Protein 5DDZ (pdb70)

Nearest PDB structures (foldseek):
  1j1m-assembly1_A  TM=1.003E+00  e=3.682E-56  Ricinus communis
  1uq5-assembly1_A-2  TM=1.003E+00  e=1.518E-55  Ricinus communis
  1obt-assembly1_A  TM=1.002E+00  e=6.261E-55  Ricinus communis
  2vc3-assembly1_A  TM=1.003E+00  e=7.532E-55  Ricinus communis
  6obm-assembly1_A  TM=9.970E-01  e=2.990E-55  Ricinus communis

Radius of gyration: 17.95 Å; Cα contacts (8 Å, |Δi|>4): 502; chains: 2; bounding box: 44×42×55 Å

GO terms:
  GO:0005783 endoplasmic reticulum (C, IDA)
  GO:0031640 killing of cells of another organism (P, IDA)
  GO:0005515 protein binding (F, IPI)
  GO:0016208 AMP binding (F, IDA)
  GO:0030246 carbohydrate binding (F, IDA)

CATH classification: 3.40.420.10 (+1 more: 4.10.470.10)

Sequence (265 aa):
QYPIINFTTAGATVQSYTNFIRAVRGRLTTGADVRHEIPVLPNRVGLPINQRFILVELSNHAELSVTLALDVTNAYVVGYRAGNSAYFFHPDNQEDAEAITHLFTDVQNRYTFAFGGNYDRLEQLAGNLRENIELGNGPLEEAISALYYYSTGGTQLPTLARSFIICIQMISEAARFQYIEGEMRTRIRYNRRSAPDPSVITLENSWGRLSTAIQESNQGAFASPIQLQRRNGSKFSVYDVSILIPIIALMVYRCAPPPGFGLFD

B-factor: mean 26.21, std 9.44, range [14.25, 84.48]

Organism: Ricinus communis (NCBI:txid3988)

InterPro domains:
  IPR000772 Ricin B, lectin domain [PF00652] (325-445)
  IPR000772 Ricin B, lectin domain [PF00652] (456-572)
  IPR000772 Ricin B, lectin domain [SM00458] (322-448)
  IPR000772 Ricin B, lectin domain [SM00458] (452-575)
  IPR001574 Ribosome-inactivating protein [PF00161] (52-254)
  IPR001574 Ribosome-inactivating protein [PTHR33453] (37-481)
  IPR016138 Ribosome-inactivating protein, subdomain 1 [G3DSA:3.40.420.10] (36-214)
  IPR016139 Ribosome-inactivating protein, subdomain 2 [G3DSA:4.10.470.10] (217-319)
  IPR017988 Ribosome-inactivating protein conserved site [PS00275] (207-223)
  IPR017989 Ribosome-inactivating protein type 1/2 [PR00396] (54-67)
  IPR017989 Ribosome-inactivating protein type 1/2 [PR00396] (104-119)
  IPR017989 Ribosome-inactivating protein type 1/2 [PR00396] (169-183)
  IPR017989 Ribosome-inactivating protein type 1/2 [PR00396] (203-223)
  IPR017989 Ribosome-inactivating protein type 1/2 [PR00396] (237-254)
  IPR035992 Ricin B-like lectins [SSF50370] (317-448)
  IPR035992 Ricin B-like lectins [SSF50370] (452-573)
  IPR036041 Ribosome-inactivating protein superfamily [SSF56371] (41-301)

Solvent-accessible surface area: 11983 Å² total; per-residue (Å²): 146,29,41,90,15,104,11,54,2,39,74,19,72,22,106,44,0,2,81,6,0,144,43,0,35,52,137,2,23,117,57,97,33,77,18,77,134,1,38,6,1,29,53,93,129,73,36,66,59,106,100,17,3,2,18,0,63,0,33,4,144,56,156,22,44,1,21,0,0,0,9,5,10,51,0,35,3,26,4,1,60,12,51,102,11,0,16,3,15,98,27,132,62,148,91,19,27,95,2,18,80,71,1,21,101,115,11,98,55,95,105,75,20,99,21,19,8,80,22,97,90,0,20,128,33,10,64,32,95,15,96,90,1,78,0,0,30,24,8,1,36,93,3,0,25,12,1,79,102,54,56,112,65,62,13,104,65,65,62,0,0,88,6,3,0,6,1,0,0,1,0,0,1,0,0,16,0,51,1,0,11,14,16,0,67,66,17,17,121,134,131,169,101,44,31,4,34,46,1,0,28,19,0,10,92,13,15,21,81,0,0,44,22,2,8,110,16,109,175,1,45,22,111,76,74,26,100,1,44,76,83,127,22,42,133,25,45,2,144,50,6,69,55,0,45,52,0,1,7,1,0,21,59,110,34,66,72,100,188,77,70,52,46,0,113

Structure (mmCIF, N/CA/C/O backbone):
data_5DDZ
#
_entry.id   5DDZ
#
_cell.length_a   67.626
_cell.length_b   67.626
_cell.length_c   140.652
_cell.angle_alpha   90.00
_cell.angle_beta   90.00
_cell.angle_gamma   90.00
#
_symmetry.space_group_name_H-M   'P 41 21 2'
#
loop_
_entity.id
_entity.type
_entity.pdbx_description
1 polymer Ricin
2 polymer '60S acidic ribosomal protein P2'
3 water water
#
loop_
_atom_site.group_PDB
_atom_site.id
_atom_site.type_symbol
_atom_site.label_atom_id
_atom_site.label_alt_id
_atom_site.label_comp_id
_atom_site.label_asym_id
_atom_site.label_entity_id
_atom_site.label_seq_id
_atom_site.pdbx_PDB_ins_code
_atom_site.Cartn_x
_atom_site.Cartn_y
_atom_site.Cartn_z
_atom_site.occupancy
_atom_site.B_iso_or_equiv
_atom_site.auth_seq_id
_atom_site.auth_comp_id
_atom_site.auth_asym_id
_atom_site.auth_atom_id
_atom_site.pdbx_PDB_model_num
ATOM 1 N N . GLN A 1 13 ? -14.170 -22.299 8.757 1.00 40.09 5 GLN A N 1
ATOM 2 C CA . GLN A 1 13 ? -12.850 -21.890 8.189 1.00 36.42 5 GLN A CA 1
ATOM 3 C C . GLN A 1 13 ? -11.853 -21.529 9.289 1.00 34.36 5 GLN A C 1
ATOM 4 O O . GLN A 1 13 ? -12.227 -20.978 10.326 1.00 37.05 5 GLN A O 1
ATOM 6 N N . TYR A 1 14 ? -10.585 -21.833 9.041 1.00 29.35 6 TYR A N 1
ATOM 7 C CA . TYR A 1 14 ? -9.505 -21.461 9.951 1.00 25.11 6 TYR A CA 1
ATOM 8 C C . TYR A 1 14 ? -9.371 -19.937 10.028 1.00 24.60 6 TYR A C 1
ATOM 9 O O . TYR A 1 14 ? -9.745 -19.239 9.083 1.00 26.45 6 TYR A O 1
ATOM 18 N N . PRO A 1 15 ? -8.815 -19.418 11.139 1.00 23.56 7 PRO A N 1
ATOM 19 C CA . PRO A 1 15 ? -8.601 -17.974 11.265 1.00 23.88 7 PRO A CA 1
ATOM 20 C C . PRO A 1 15 ? -7.719 -17.430 10.152 1.00 23.48 7 PRO A C 1
ATOM 21 O O . PRO A 1 15 ? -6.759 -18.093 9.761 1.00 23.34 7 PRO A O 1
ATOM 25 N N . ILE A 1 16 ? -8.054 -16.235 9.667 1.00 23.88 8 ILE A N 1
ATOM 26 C CA . ILE A 1 16 ? -7.308 -15.557 8.606 1.00 24.47 8 ILE A CA 1
ATOM 27 C C . ILE A 1 16 ? -6.759 -14.230 9.131 1.00 23.59 8 ILE A C 1
ATOM 28 O O . ILE A 1 16 ? -7.493 -13.430 9.724 1.00 26.27 8 ILE A O 1
ATOM 33 N N . ILE A 1 17 ? -5.468 -14.005 8.898 1.00 21.50 9 ILE A N 1
ATOM 34 C CA . ILE A 1 17 ? -4.833 -12.717 9.157 1.00 21.10 9 ILE A CA 1
ATOM 35 C C . ILE A 1 17 ? -4.377 -12.155 7.810 1.00 20.61 9 ILE A C 1
ATOM 36 O O . ILE A 1 17 ? -3.746 -12.861 7.038 1.00 21.75 9 ILE A O 1
ATOM 41 N N . ASN A 1 18 ? -4.682 -10.880 7.558 1.00 21.09 10 ASN A N 1
ATOM 42 C CA . ASN A 1 18 ? -4.329 -10.202 6.304 1.00 22.20 10 ASN A CA 1
ATOM 43 C C . ASN A 1 18 ? -3.116 -9.295 6.475 1.00 22.53 10 ASN A C 1
ATOM 44 O O . ASN A 1 18 ? -2.976 -8.637 7.500 1.00 25.38 10 ASN A O 1
ATOM 49 N N . PHE A 1 19 ? -2.249 -9.274 5.470 1.00 21.07 11 PHE A N 1
ATOM 50 C CA . PHE A 1 19 ? -1.149 -8.318 5.383 1.00 20.59 11 PHE A CA 1
ATOM 51 C C . PHE A 1 19 ? -0.927 -7.967 3.933 1.00 20.00 11 PHE A C 1
ATOM 52 O O . PHE A 1 19 ? -1.012 -8.836 3.064 1.00 21.50 11 PHE A O 1
ATOM 60 N N . THR A 1 20 ? -0.609 -6.705 3.684 1.00 19.24 12 THR A N 1
ATOM 61 C CA . THR A 1 20 ? -0.183 -6.274 2.356 1.00 19.91 12 THR A CA 1
ATOM 62 C C . THR A 1 20 ? 1.164 -5.569 2.397 1.00 19.23 12 THR A C 1
ATOM 63 O O . THR A 1 20 ? 1.448 -4.789 3.315 1.00 19.02 12 THR A O 1
ATOM 67 N N . THR A 1 21 ? 1.990 -5.839 1.392 1.00 18.17 13 THR A N 1
ATOM 68 C CA . THR A 1 21 ? 3.264 -5.155 1.236 1.00 18.59 13 THR A CA 1
ATOM 69 C C . THR A 1 21 ? 3.036 -3.767 0.667 1.00 18.88 13 THR A C 1
ATOM 70 O O . THR A 1 21 ? 3.910 -2.914 0.771 1.00 20.18 13 THR A O 1
ATOM 74 N N . ALA A 1 22 ? 1.872 -3.555 0.052 1.00 18.09 14 ALA A N 1
ATOM 75 C CA . ALA A 1 22 ? 1.547 -2.264 -0.541 1.00 19.55 14 ALA A CA 1
ATOM 76 C C . ALA A 1 22 ? 1.454 -1.196 0.540 1.00 18.37 14 ALA A C 1
ATOM 77 O O . ALA A 1 22 ? 0.578 -1.265 1.401 1.00 19.32 14 ALA A O 1
ATOM 79 N N . GLY A 1 23 ? 2.364 -0.225 0.498 1.00 18.86 15 GLY A N 1
ATOM 80 C CA . GLY A 1 23 ? 2.394 0.841 1.490 1.00 18.39 15 GLY A CA 1
ATOM 81 C C . GLY A 1 23 ? 2.696 0.374 2.906 1.00 18.19 15 GLY A C 1
ATOM 82 O O . GLY A 1 23 ? 2.331 1.050 3.887 1.00 19.56 15 GLY A O 1
ATOM 83 N N . ALA A 1 24 ? 3.361 -0.773 3.037 1.00 17.78 16 ALA A N 1
ATOM 84 C CA . ALA A 1 24 ? 3.648 -1.315 4.359 1.00 17.90 16 ALA A CA 1
ATOM 85 C C . ALA A 1 24 ? 4.493 -0.353 5.174 1.00 16.96 16 ALA A C 1
ATOM 86 O O . ALA A 1 24 ? 5.351 0.339 4.648 1.00 18.44 16 ALA A O 1
ATOM 88 N N . THR A 1 25 ? 4.217 -0.320 6.471 1.00 16.40 17 THR A N 1
ATOM 89 C CA . THR A 1 25 ? 4.993 0.477 7.412 1.00 17.61 17 THR A CA 1
ATOM 90 C C . THR A 1 25 ? 5.432 -0.403 8.574 1.00 16.82 17 THR A C 1
ATOM 91 O O . THR A 1 25 ? 4.968 -1.528 8.738 1.00 16.88 17 THR A O 1
ATOM 95 N N . VAL A 1 26 ? 6.302 0.140 9.411 1.00 17.11 18 VAL A N 1
ATOM 96 C CA . VAL A 1 26 ? 6.686 -0.555 10.632 1.00 18.13 18 VAL A CA 1
ATOM 97 C C . VAL A 1 26 ? 5.442 -0.948 11.429 1.00 17.42 18 VAL A C 1
ATOM 98 O O . VAL A 1 26 ? 5.319 -2.091 11.884 1.00 17.98 18 VAL A O 1
ATOM 102 N N . GLN A 1 27 ? 4.525 -0.002 11.600 1.00 17.33 19 GLN A N 1
ATOM 103 C CA . GLN A 1 27 ? 3.317 -0.279 12.362 1.00 18.55 19 GLN A CA 1
ATOM 104 C C . GLN A 1 27 ? 2.427 -1.333 11.727 1.00 18.01 19 GLN A C 1
ATOM 105 O O . GLN A 1 27 ? 1.940 -2.214 12.428 1.00 17.59 19 GLN A O 1
ATOM 111 N N . SER A 1 28 ? 2.222 -1.284 10.407 1.00 16.07 20 SER A N 1
ATOM 112 C CA . SER A 1 28 ? 1.314 -2.263 9.809 1.00 16.71 20 SER A CA 1
ATOM 113 C C . SER A 1 28 ? 1.923 -3.660 9.876 1.00 15.91 20 SER A C 1
ATOM 114 O O . SER A 1 28 ? 1.211 -4.637 10.094 1.00 16.82 20 SER A O 1
ATOM 117 N N . TYR A 1 29 ? 3.244 -3.755 9.710 1.00 15.16 21 TYR A N 1
ATOM 118 C CA . TYR A 1 29 ? 3.921 -5.041 9.819 1.00 16.25 21 TYR A CA 1
ATOM 119 C C . TYR A 1 29 ? 3.886 -5.546 11.270 1.00 16.61 21 TYR A C 1
ATOM 120 O O . TYR A 1 29 ? 3.632 -6.713 11.515 1.00 16.52 21 TYR A O 1
ATOM 129 N N . THR A 1 30 ? 4.118 -4.650 12.223 1.00 15.60 22 THR A N 1
ATOM 130 C CA . THR A 1 30 ? 4.045 -5.002 13.638 1.00 16.59 22 THR A CA 1
ATOM 131 C C . THR A 1 30 ? 2.652 -5.520 14.024 1.00 16.32 22 THR A C 1
ATOM 132 O O . THR A 1 30 ? 2.532 -6.542 14.704 1.00 17.29 22 THR A O 1
ATOM 136 N N . ASN A 1 31 ? 1.608 -4.833 13.548 1.00 16.72 23 ASN A N 1
ATOM 137 C CA . ASN A 1 31 ? 0.227 -5.242 13.827 1.00 18.08 23 ASN A CA 1
ATOM 138 C C . ASN A 1 31 ? -0.010 -6.644 13.289 1.00 17.31 23 ASN A C 1
ATOM 139 O O . ASN A 1 31 ? -0.654 -7.469 13.931 1.00 17.75 23 ASN A O 1
ATOM 144 N N . PHE A 1 32 ? 0.497 -6.885 12.079 1.00 15.66 24 PHE A N 1
ATOM 145 C CA . PHE A 1 32 ? 0.376 -8.186 11.453 1.00 16.00 24 PHE A CA 1
ATOM 146 C C . PHE A 1 32 ? 1.042 -9.299 12.276 1.00 15.88 24 PHE A C 1
ATOM 147 O O . PHE A 1 32 ? 0.418 -10.316 12.584 1.00 17.38 24 PHE A O 1
ATOM 155 N N . ILE A 1 33 ? 2.311 -9.110 12.618 1.00 15.06 25 ILE A N 1
ATOM 156 C CA . ILE A 1 33 ? 3.031 -10.144 13.366 1.00 15.44 25 ILE A CA 1
ATOM 157 C C . ILE A 1 33 ? 2.386 -10.394 14.739 1.00 16.03 25 ILE A C 1
ATOM 158 O O . ILE A 1 33 ? 2.247 -11.541 15.175 1.00 16.21 25 ILE A O 1
ATOM 163 N N . ARG A 1 34 ? 1.954 -9.331 15.397 1.00 16.38 26 ARG A N 1
ATOM 164 C CA . ARG A 1 34 ? 1.238 -9.479 16.681 1.00 17.74 26 ARG A CA 1
ATOM 165 C C . ARG A 1 34 ? -0.074 -10.271 16.528 1.00 17.94 26 ARG A C 1
ATOM 166 O O . ARG A 1 34 ? -0.387 -11.142 17.353 1.00 19.04 26 ARG A O 1
ATOM 174 N N . ALA A 1 35 ? -0.803 -10.014 15.441 1.00 18.37 27 ALA A N 1
ATOM 175 C CA . ALA A 1 35 ? -2.030 -10.761 15.170 1.00 18.58 27 ALA A CA 1
ATOM 176 C C . ALA A 1 35 ? -1.750 -12.240 14.892 1.00 17.69 27 ALA A C 1
ATOM 177 O O . ALA A 1 35 ? -2.467 -13.103 15.367 1.00 19.56 27 ALA A O 1
ATOM 179 N N . VAL A 1 36 ? -0.688 -12.526 14.145 1.00 16.07 28 VAL A N 1
ATOM 180 C CA . VAL A 1 36 ? -0.300 -13.905 13.878 1.00 16.39 28 VAL A CA 1
ATOM 181 C C . VAL A 1 36 ? 0.018 -14.634 15.196 1.00 17.42 28 VAL A C 1
ATOM 182 O O . VAL A 1 36 ? -0.480 -15.730 15.443 1.00 17.62 28 VAL A O 1
ATOM 186 N N . ARG A 1 37 ? 0.835 -14.014 16.047 1.00 16.51 29 ARG A N 1
ATOM 187 C CA . ARG A 1 37 ? 1.156 -14.621 17.333 1.00 16.98 29 ARG A CA 1
ATOM 188 C C . ARG A 1 37 ? -0.109 -14.894 18.145 1.00 17.43 29 ARG A C 1
ATOM 189 O O . ARG A 1 37 ? -0.231 -15.948 18.770 1.00 18.45 29 ARG A O 1
ATOM 197 N N . GLY A 1 38 ? -1.050 -13.953 18.107 1.00 17.66 30 GLY A N 1
ATOM 198 C CA . GLY A 1 38 ? -2.302 -14.102 18.853 1.00 19.64 30 GLY A CA 1
ATOM 199 C C . GLY A 1 38 ? -3.171 -15.256 18.401 1.00 19.44 30 GLY A C 1
ATOM 200 O O . GLY A 1 38 ? -3.936 -15.813 19.187 1.00 24.02 30 GLY A O 1
ATOM 201 N N . ARG A 1 39 ? -3.095 -15.589 17.120 1.00 17.92 31 ARG A N 1
ATOM 202 C CA . ARG A 1 39 ? -3.821 -16.747 16.607 1.00 20.14 31 ARG A CA 1
ATOM 203 C C . ARG A 1 39 ? -3.047 -18.060 16.719 1.00 20.02 31 ARG A C 1
ATOM 204 O O . ARG A 1 39 ? -3.641 -19.126 16.671 1.00 22.27 31 ARG A O 1
ATOM 212 N N . LEU A 1 40 ? -1.732 -17.998 16.873 1.00 19.74 32 LEU A N 1
ATOM 213 C CA . LEU A 1 40 ? -0.935 -19.210 17.020 1.00 21.45 32 LEU A CA 1
ATOM 214 C C . LEU A 1 40 ? -1.021 -19.803 18.420 1.00 23.67 32 LEU A C 1
ATOM 215 O O . LEU A 1 40 ? -1.006 -21.028 18.561 1.00 25.85 32 LEU A O 1
ATOM 220 N N . THR A 1 41 ? -1.060 -18.929 19.429 1.00 25.20 33 THR A N 1
ATOM 221 C CA . THR A 1 41 ? -1.077 -19.311 20.847 1.00 28.22 33 THR A CA 1
ATOM 222 C C . THR A 1 41 ? -2.365 -18.916 21.528 1.00 29.90 33 THR A C 1
ATOM 223 O O . THR A 1 41 ? -3.013 -17.959 21.129 1.00 36.30 33 THR A O 1
ATOM 227 N N . THR A 1 42 ? -2.674 -19.607 22.621 1.00 28.71 34 THR A N 1
ATOM 228 C CA . THR A 1 42 ? -3.925 -19.402 23.334 1.00 32.55 34 THR A CA 1
ATOM 229 C C . THR A 1 42 ? -3.772 -18.600 24.619 1.00 33.99 34 THR A C 1
ATOM 230 O O . THR A 1 42 ? -4.767 -18.114 25.145 1.00 39.12 34 THR A O 1
ATOM 234 N N . GLY A 1 43 ? -2.547 -18.479 25.131 1.00 33.98 35 GLY A N 1
ATOM 235 C CA . GLY A 1 43 ? -2.310 -17.901 26.457 1.00 33.78 35 GLY A CA 1
ATOM 236 C C . GLY A 1 43 ? -2.281 -18.929 27.584 1.00 33.69 35 GLY A C 1
ATOM 237 O O . GLY A 1 43 ? -1.958 -18.589 28.722 1.00 38.41 35 GLY A O 1
ATOM 238 N N . ALA A 1 44 ? -2.605 -20.184 27.277 1.00 29.01 36 ALA A N 1
ATOM 239 C CA . ALA A 1 44 ? -2.657 -21.249 28.280 1.00 26.62 36 ALA A CA 1
ATOM 240 C C . ALA A 1 44 ? -1.288 -21.602 28.856 1.00 25.34 36 ALA A C 1
ATOM 241 O O . ALA A 1 44 ? -1.183 -22.029 30.011 1.00 29.07 36 ALA A O 1
ATOM 243 N N . ASP A 1 45 ? -0.250 -21.452 28.035 1.00 22.40 37 ASP A N 1
ATOM 244 C CA . ASP A 1 45 ? 1.059 -22.012 28.332 1.00 23.23 37 ASP A CA 1
ATOM 245 C C . ASP A 1 45 ? 2.101 -20.940 28.102 1.00 21.73 37 ASP A C 1
ATOM 246 O O . ASP A 1 45 ? 2.422 -20.612 26.957 1.00 22.51 37 ASP A O 1
ATOM 251 N N . VAL A 1 46 ? 2.602 -20.377 29.201 1.00 23.90 38 VAL A N 1
ATOM 252 C CA . VAL A 1 46 ? 3.616 -19.341 29.160 1.00 22.42 38 VAL A CA 1
ATOM 253 C C . VAL A 1 46 ? 4.651 -19.694 30.208 1.00 23.48 38 VAL A C 1
ATOM 254 O O . VAL A 1 46 ? 4.314 -19.871 31.379 1.00 27.82 38 VAL A O 1
ATOM 258 N N . ARG A 1 47 ? 5.906 -19.785 29.771 1.00 23.11 39 ARG A N 1
ATOM 259 C CA . ARG A 1 47 ? 7.012 -20.198 30.624 1.00 24.50 39 ARG A CA 1
ATOM 260 C C . ARG A 1 47 ? 8.137 -19.198 30.596 1.00 22.91 39 ARG A C 1
ATOM 261 O O . ARG A 1 47 ? 8.659 -18.871 29.530 1.00 22.99 39 ARG A O 1
ATOM 269 N N . HIS A 1 48 ? 8.495 -18.688 31.776 1.00 24.78 40 HIS A N 1
ATOM 270 C CA . HIS A 1 48 ? 9.462 -17.608 31.884 1.00 27.21 40 HIS A CA 1
ATOM 271 C C . HIS A 1 48 ? 9.096 -16.443 30.969 1.00 26.24 40 HIS A C 1
ATOM 272 O O . HIS A 1 48 ? 9.954 -15.876 30.283 1.00 27.91 40 HIS A O 1
ATOM 279 N N . GLU A 1 49 ? 7.802 -16.127 30.952 1.00 24.36 41 GLU A N 1
ATOM 280 C CA . GLU A 1 49 ? 7.234 -15.030 30.171 1.00 26.78 41 GLU A CA 1
ATOM 281 C C . GLU A 1 49 ? 7.146 -15.310 28.670 1.00 24.15 41 GLU A C 1
ATOM 282 O O . GLU A 1 49 ? 6.676 -14.459 27.933 1.00 28.28 41 GLU A O 1
ATOM 288 N N . ILE A 1 50 ? 7.552 -16.501 28.228 1.00 20.54 42 ILE A N 1
ATOM 289 C CA . ILE A 1 50 ? 7.567 -16.854 26.800 1.00 19.52 42 ILE A CA 1
ATOM 290 C C . ILE A 1 50 ? 6.442 -17.828 26.465 1.00 19.53 42 ILE A C 1
ATOM 291 O O . ILE A 1 50 ? 6.415 -18.942 27.000 1.00 19.78 42 ILE A O 1
ATOM 296 N N . PRO A 1 51 ? 5.519 -17.428 25.565 1.00 19.66 43 PRO A N 1
ATOM 297 C CA . PRO A 1 51 ? 4.451 -18.330 25.162 1.00 20.34 43 PRO A CA 1
ATOM 298 C C . PRO A 1 51 ? 4.941 -19.594 24.468 1.00 18.48 43 PRO A C 1
ATOM 299 O O . PRO A 1 51 ? 5.917 -19.556 23.700 1.00 19.41 43 PRO A O 1
ATOM 303 N N . VAL A 1 52 ? 4.236 -20.689 24.726 1.00 17.60 44 VAL A N 1
ATOM 304 C CA . VAL A 1 52 ? 4.490 -21.986 24.100 1.00 16.71 44 VAL A CA 1
ATOM 305 C C . VAL A 1 52 ? 3.316 -22.299 23.182 1.00 17.51 44 VAL A C 1
ATOM 306 O O . VAL A 1 52 ? 2.159 -22.091 23.542 1.00 18.86 44 VAL A O 1
ATOM 310 N N . LEU A 1 53 ? 3.630 -22.784 21.985 1.00 16.76 45 LEU A N 1
ATOM 311 C CA . LEU A 1 53 ? 2.630 -23.196 21.025 1.00 16.92 45 LEU A CA 1
ATOM 312 C C . LEU A 1 53 ? 1.877 -24.440 21.502 1.00 17.69 45 LEU A C 1
ATOM 313 O O . LEU A 1 53 ? 2.377 -25.189 22.350 1.00 18.59 45 LEU A O 1
ATOM 318 N N . PRO A 1 54 ? 0.660 -24.656 20.981 1.00 17.32 46 PRO A N 1
ATOM 319 C CA . PRO A 1 54 ? -0.095 -25.842 21.375 1.00 18.93 46 PRO A CA 1
ATOM 320 C C . PRO A 1 54 ? 0.656 -27.140 21.113 1.00 17.90 46 PRO A C 1
ATOM 321 O O . PRO A 1 54 ? 1.340 -27.291 20.091 1.00 18.60 46 PRO A O 1
ATOM 325 N N . ASN A 1 55 ? 0.509 -28.075 22.034 1.00 20.20 47 ASN A N 1
ATOM 326 C CA . ASN A 1 55 ? 1.014 -29.423 21.867 1.00 20.50 47 ASN A CA 1
ATOM 327 C C . ASN A 1 55 ? 0.283 -30.116 20.717 1.00 21.03 47 ASN A C 1
ATOM 328 O O . ASN A 1 55 ? -0.942 -30.125 20.653 1.00 21.31 47 ASN A O 1
ATOM 333 N N . ARG A 1 56 ? 1.045 -30.683 19.795 1.00 21.17 48 ARG A N 1
ATOM 334 C CA . ARG A 1 56 ? 0.442 -31.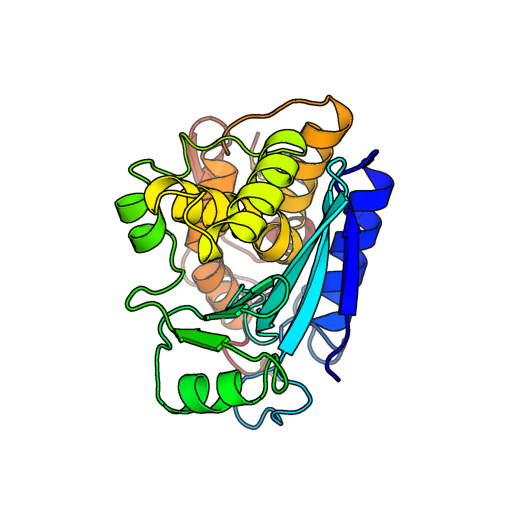403 18.678 1.00 23.75 48 ARG A CA 1
ATOM 335 C C . ARG A 1 56 ? -0.381 -32.623 19.130 1.00 23.02 48 ARG A C 1
ATOM 336 O O . ARG A 1 56 ? -1.389 -32.967 18.500 1.00 23.04 48 ARG A O 1
ATOM 344 N N . VAL A 1 57 ? 0.028 -33.238 20.239 1.00 23.15 49 VAL A N 1
ATOM 345 C CA . VAL A 1 57 ? -0.618 -34.453 20.730 1.00 24.09 49 VAL A CA 1
ATOM 346 C C . VAL A 1 57 ? -2.029 -34.130 21.199 1.00 23.10 49 VAL A C 1
ATOM 347 O O . VAL A 1 57 ? -2.218 -33.337 22.124 1.00 24.81 49 VAL A O 1
ATOM 351 N N . GLY A 1 58 ? -3.008 -34.728 20.533 1.00 24.83 50 GLY A N 1
ATOM 352 C CA . GLY A 1 58 ? -4.414 -34.534 20.858 1.00 25.72 50 GLY A CA 1
ATOM 353 C C . GLY A 1 58 ? -5.037 -33.251 20.336 1.00 23.66 50 GLY A C 1
ATOM 354 O O . GLY A 1 58 ? -6.187 -32.973 20.641 1.00 27.70 50 GLY A O 1
ATOM 355 N N . LEU A 1 59 ? -4.307 -32.478 19.532 1.00 22.51 51 LEU A N 1
ATOM 356 C CA . LEU A 1 59 ? -4.811 -31.199 19.052 1.00 21.52 51 LEU A CA 1
ATOM 357 C C . LEU A 1 59 ? -5.881 -31.444 17.983 1.00 21.55 51 LEU A C 1
ATOM 358 O O . LEU A 1 59 ? -5.587 -32.058 16.952 1.00 23.20 51 LEU A O 1
ATOM 363 N N . PRO A 1 60 ? -7.122 -30.983 18.224 1.00 20.35 52 PRO A N 1
ATOM 364 C CA . PRO A 1 60 ? -8.168 -31.187 17.227 1.00 21.06 52 PRO A CA 1
ATOM 365 C C . PRO A 1 60 ? -7.861 -30.515 15.889 1.00 21.74 52 PRO A C 1
ATOM 366 O O . PRO A 1 60 ? -7.288 -29.412 15.853 1.00 20.56 52 PRO A O 1
ATOM 370 N N . ILE A 1 61 ? -8.255 -31.179 14.806 1.00 21.41 53 ILE A N 1
ATOM 371 C CA . ILE A 1 61 ? -7.935 -30.700 13.462 1.00 21.34 53 ILE A CA 1
ATOM 372 C C . ILE A 1 61 ? -8.502 -29.303 13.200 1.00 20.74 53 ILE A C 1
ATOM 373 O O . ILE A 1 61 ? -7.875 -28.504 12.490 1.00 21.57 53 ILE A O 1
ATOM 378 N N . ASN A 1 62 ? -9.655 -28.982 13.802 1.00 21.21 54 ASN A N 1
ATOM 379 C CA . ASN A 1 62 ? -10.245 -27.655 13.611 1.00 23.49 54 ASN A CA 1
ATOM 380 C C . ASN A 1 62 ? -9.450 -26.515 14.243 1.00 20.56 54 ASN A C 1
ATOM 381 O O . ASN A 1 62 ? -9.759 -25.355 14.004 1.00 22.92 54 ASN A O 1
ATOM 386 N N . GLN A 1 63 ? -8.431 -26.845 15.036 1.00 19.45 55 GLN A N 1
ATOM 387 C CA . GLN A 1 63 ? -7.585 -25.864 15.712 1.00 20.17 55 GLN A CA 1
ATOM 388 C C . GLN A 1 63 ? -6.134 -25.937 15.236 1.00 19.89 55 GLN A C 1
ATOM 389 O O . GLN A 1 63 ? -5.248 -25.336 15.838 1.00 22.08 55 GLN A O 1
ATOM 395 N N . ARG A 1 64 ? -5.891 -26.648 14.135 1.00 17.80 56 ARG A N 1
ATOM 396 C CA . ARG A 1 64 ? -4.528 -27.004 13.757 1.00 18.84 56 ARG A CA 1
ATOM 397 C C . ARG A 1 64 ? -3.799 -25.952 12.919 1.00 18.05 56 ARG A C 1
ATOM 398 O O . ARG A 1 64 ? -2.560 -25.900 12.943 1.00 17.47 56 ARG A O 1
ATOM 406 N N . PHE A 1 65 ? -4.544 -25.139 12.167 1.00 18.23 57 PHE A N 1
ATOM 407 C CA . PHE A 1 65 ? -3.937 -24.212 11.208 1.00 17.54 57 PHE A CA 1
ATOM 408 C C . PHE A 1 65 ? -4.472 -22.798 11.343 1.00 18.05 57 PHE A C 1
ATOM 409 O O . PHE A 1 65 ? -5.587 -22.575 11.844 1.00 19.65 57 PHE A O 1
ATOM 417 N N . ILE A 1 66 ? -3.664 -21.849 10.876 1.00 18.13 58 ILE A N 1
ATOM 418 C CA . ILE A 1 66 ? -4.135 -20.500 10.607 1.00 19.15 58 ILE A CA 1
ATOM 419 C C . ILE A 1 66 ? -3.739 -20.121 9.188 1.00 20.14 58 ILE A C 1
ATOM 420 O O . ILE A 1 66 ? -2.851 -20.744 8.587 1.00 19.56 58 ILE A O 1
ATOM 425 N N . LEU A 1 67 ? -4.398 -19.089 8.669 1.00 19.47 59 LEU A N 1
ATOM 426 C CA . LEU A 1 67 ? -4.185 -18.642 7.304 1.00 18.79 59 LEU A CA 1
ATOM 427 C C . LEU A 1 67 ? -3.685 -17.208 7.300 1.00 18.91 59 LEU A C 1
ATOM 428 O O . LEU A 1 67 ? -4.179 -16.369 8.050 1.00 20.40 59 LEU A O 1
ATOM 433 N N . VAL A 1 68 ? -2.685 -16.947 6.464 1.00 18.02 60 VAL A N 1
ATOM 434 C CA . VAL A 1 68 ? -2.140 -15.619 6.299 1.00 17.56 60 VAL A CA 1
ATOM 435 C C . VAL A 1 68 ? -2.383 -15.225 4.842 1.00 18.17 60 VAL A C 1
ATOM 436 O O . VAL A 1 68 ? -1.791 -15.818 3.932 1.00 20.51 60 VAL A O 1
ATOM 440 N N . GLU A 1 69 ? -3.250 -14.240 4.624 1.00 18.95 61 GLU A N 1
ATOM 441 C CA . GLU A 1 69 ? -3.562 -13.782 3.272 1.00 20.74 61 GLU A CA 1
ATOM 442 C C . GLU A 1 69 ? -2.666 -12.602 2.951 1.00 20.52 61 GLU A C 1
ATOM 443 O O . GLU A 1 69 ? -2.786 -11.554 3.577 1.00 21.88 61 GLU A O 1
ATOM 449 N N . LEU A 1 70 ? -1.763 -12.798 1.992 1.00 20.03 62 LEU A N 1
ATOM 450 C CA . LEU A 1 70 ? -0.776 -11.804 1.607 1.00 20.36 62 LEU A CA 1
ATOM 451 C C . LEU A 1 70 ? -1.179 -11.152 0.303 1.00 20.04 62 LEU A C 1
ATOM 452 O O . LEU A 1 70 ? -1.468 -11.845 -0.670 1.00 23.82 62 LEU A O 1
ATOM 457 N N . SER A 1 71 ? -1.184 -9.824 0.283 1.00 19.16 63 SER A N 1
ATOM 458 C CA . SER A 1 71 ? -1.458 -9.061 -0.935 1.00 22.07 63 SER A CA 1
ATOM 459 C C . SER A 1 71 ? -0.259 -8.177 -1.230 1.00 21.43 63 SER A C 1
ATOM 460 O O . SER A 1 71 ? 0.552 -7.907 -0.353 1.00 23.03 63 SER A O 1
ATOM 463 N N . ASN A 1 72 ? -0.137 -7.727 -2.468 1.00 20.83 64 ASN A N 1
ATOM 464 C CA . ASN A 1 72 ? 0.937 -6.830 -2.820 1.00 20.07 64 ASN A CA 1
ATOM 465 C C . ASN A 1 72 ? 0.473 -5.663 -3.694 1.00 19.66 64 ASN A C 1
ATOM 466 O O . ASN A 1 72 ? -0.716 -5.543 -4.031 1.00 19.72 64 ASN A O 1
ATOM 471 N N . HIS A 1 73 ? 1.406 -4.773 -4.004 1.00 19.38 65 HIS A N 1
ATOM 472 C CA . HIS A 1 73 ? 1.086 -3.574 -4.773 1.00 19.70 65 HIS A CA 1
ATOM 473 C C . HIS A 1 73 ? 0.614 -3.916 -6.187 1.00 20.57 65 HIS A C 1
ATOM 474 O O . HIS A 1 73 ? -0.170 -3.177 -6.747 1.00 21.94 65 HIS A O 1
ATOM 481 N N . ALA A 1 74 ? 1.057 -5.053 -6.720 1.00 20.12 66 ALA A N 1
ATOM 482 C CA . ALA A 1 74 ? 0.598 -5.556 -8.006 1.00 21.93 66 ALA A CA 1
ATOM 483 C C . ALA A 1 74 ? -0.838 -6.100 -7.976 1.00 22.57 66 ALA A C 1
ATOM 484 O O . ALA A 1 74 ? -1.323 -6.606 -8.988 1.00 25.99 66 ALA A O 1
ATOM 486 N N . GLU A 1 75 ? -1.526 -6.007 -6.832 1.00 22.31 67 GLU A N 1
ATOM 487 C CA . GLU A 1 75 ? -2.913 -6.441 -6.704 1.00 23.53 67 GLU A CA 1
ATOM 488 C C . GLU A 1 75 ? -3.062 -7.962 -6.862 1.00 23.04 67 GLU A C 1
ATOM 489 O O . GLU A 1 75 ? -4.078 -8.466 -7.343 1.00 26.32 67 GLU A O 1
ATOM 495 N N . LEU A 1 76 ? -2.037 -8.685 -6.430 1.00 22.76 68 LEU A N 1
ATOM 496 C CA . LEU A 1 76 ? -2.071 -10.137 -6.402 1.00 22.06 68 LEU A CA 1
ATOM 497 C C . LEU A 1 76 ? -2.170 -10.560 -4.953 1.00 22.37 68 LEU A C 1
ATOM 498 O O . LEU A 1 76 ? -1.677 -9.851 -4.069 1.00 24.64 68 LEU A O 1
ATOM 503 N N . SER A 1 77 ? -2.804 -11.705 -4.723 1.00 21.13 69 SER A N 1
ATOM 504 C CA . SER A 1 77 ? -2.967 -12.272 -3.395 1.00 22.37 69 SER A CA 1
ATOM 505 C C . SER A 1 77 ? -2.655 -13.767 -3.391 1.00 22.20 69 SER A C 1
ATOM 506 O O . SER A 1 77 ? -2.987 -14.501 -4.338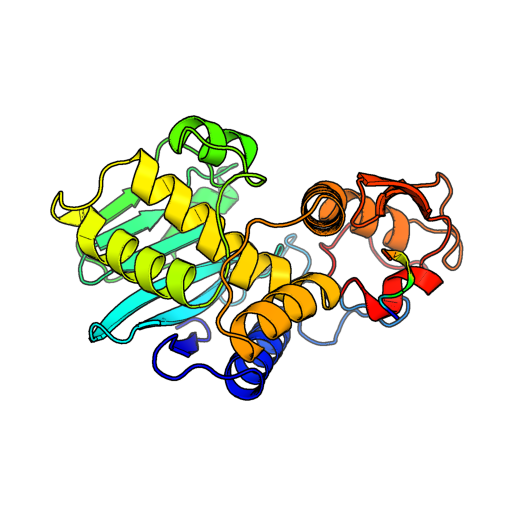 1.00 23.93 69 SER A O 1
ATOM 509 N N . VAL A 1 78 ? -2.000 -14.210 -2.324 1.00 20.16 70 VAL A N 1
ATOM 510 C CA . VAL A 1 78 ? -1.835 -15.631 -2.042 1.00 19.10 70 VAL A CA 1
ATOM 511 C C . VAL A 1 78 ? -2.172 -15.844 -0.581 1.00 18.85 70 VAL A C 1
ATOM 512 O O . VAL A 1 78 ? -2.091 -14.913 0.208 1.00 20.97 70 VAL A O 1
ATOM 516 N N . THR A 1 79 ? -2.538 -17.067 -0.218 1.00 19.52 71 THR A N 1
ATOM 517 C CA . THR A 1 79 ? -2.852 -17.382 1.176 1.00 20.89 71 THR A CA 1
ATOM 518 C C . THR A 1 79 ? -1.933 -18.498 1.635 1.00 19.90 71 THR A C 1
ATOM 519 O O . THR A 1 79 ? -1.948 -19.588 1.070 1.00 21.38 71 THR A O 1
ATOM 523 N N . LEU A 1 80 ? -1.101 -18.212 2.627 1.00 18.96 72 LEU A N 1
ATOM 524 C CA . LEU A 1 80 ? -0.266 -19.236 3.245 1.00 19.43 72 LEU A CA 1
ATOM 525 C C . LEU A 1 80 ? -1.017 -19.903 4.382 1.00 19.65 72 LEU A C 1
ATOM 526 O O . LEU A 1 80 ? -1.783 -19.248 5.099 1.00 20.02 72 LEU A O 1
ATOM 531 N N . ALA A 1 81 ? -0.780 -21.199 4.553 1.00 17.67 73 ALA A N 1
ATOM 532 C CA . ALA A 1 81 ? -1.269 -21.935 5.721 1.00 17.58 73 ALA A CA 1
ATOM 533 C C . ALA A 1 81 ? -0.115 -22.174 6.681 1.00 17.46 73 ALA A C 1
ATOM 534 O O . ALA A 1 81 ? 0.939 -22.644 6.269 1.00 17.68 73 ALA A O 1
ATOM 536 N N . LEU A 1 82 ? -0.313 -21.843 7.961 1.00 17.20 74 LEU A N 1
ATOM 537 C CA . LEU A 1 82 ? 0.697 -22.084 9.003 1.00 17.45 74 LEU A CA 1
ATOM 538 C C . LEU A 1 82 ? 0.167 -23.136 9.984 1.00 17.28 74 LEU A C 1
ATOM 539 O O . LEU A 1 82 ? -1.001 -23.106 10.352 1.00 17.91 74 LEU A O 1
ATOM 544 N N . ASP A 1 83 ? 1.044 -24.049 10.393 1.00 17.09 75 ASP A N 1
ATOM 545 C CA . ASP A 1 83 ? 0.767 -25.034 11.437 1.00 17.18 75 ASP A CA 1
ATOM 546 C C . ASP A 1 83 ? 0.927 -24.334 12.789 1.00 16.88 75 ASP A C 1
ATOM 547 O O . ASP A 1 83 ? 1.991 -23.804 13.096 1.00 17.92 75 ASP A O 1
ATOM 552 N N . VAL A 1 84 ? -0.114 -24.369 13.618 1.00 16.89 76 VAL A N 1
ATOM 553 C CA . VAL A 1 84 ? -0.032 -23.707 14.926 1.00 17.01 76 VAL A CA 1
ATOM 554 C C . VAL A 1 84 ? 0.978 -24.343 15.869 1.00 16.76 76 VAL A C 1
ATOM 555 O O . VAL A 1 84 ? 1.428 -23.699 16.820 1.00 18.63 76 VAL A O 1
ATOM 559 N N . THR A 1 85 ? 1.330 -25.600 15.629 1.00 17.08 77 THR A N 1
ATOM 560 C CA . THR A 1 85 ? 2.244 -26.311 16.528 1.00 18.18 77 THR A CA 1
ATOM 561 C C . THR A 1 85 ? 3.693 -25.900 16.348 1.00 17.24 77 THR A C 1
ATOM 562 O O . THR A 1 85 ? 4.501 -26.119 17.239 1.00 18.47 77 THR A O 1
ATOM 566 N N . ASN A 1 86 ? 4.042 -25.331 15.187 1.00 18.39 78 ASN A N 1
ATOM 567 C CA . ASN A 1 86 ? 5.412 -24.842 14.992 1.00 19.01 78 ASN A CA 1
ATOM 568 C C . ASN A 1 86 ? 5.559 -23.485 14.284 1.00 18.10 78 ASN A C 1
ATOM 569 O O . ASN A 1 86 ? 6.687 -23.049 14.049 1.00 18.59 78 ASN A O 1
ATOM 574 N N . ALA A 1 87 ? 4.432 -22.843 13.956 1.00 16.74 79 ALA A N 1
ATOM 575 C CA . ALA A 1 87 ? 4.356 -21.535 13.290 1.00 18.15 79 ALA A CA 1
ATOM 576 C C . ALA A 1 87 ? 4.879 -21.543 11.860 1.00 19.57 79 ALA A C 1
ATOM 577 O O . ALA A 1 87 ? 5.026 -20.476 11.251 1.00 22.14 79 ALA A O 1
ATOM 579 N N . TYR A 1 88 ? 5.105 -22.729 11.301 1.00 17.89 80 TYR A N 1
ATOM 580 C CA . TYR A 1 88 ? 5.764 -22.837 10.000 1.00 18.80 80 TYR A CA 1
ATOM 581 C C . TYR A 1 88 ? 4.755 -23.002 8.873 1.00 18.82 80 TYR A C 1
ATOM 582 O O . TYR A 1 88 ? 3.653 -23.530 9.052 1.00 18.49 80 TYR A O 1
ATOM 591 N N . VAL A 1 89 ? 5.174 -22.564 7.693 1.00 17.40 81 VAL A N 1
ATOM 592 C CA . VAL A 1 89 ? 4.343 -22.619 6.503 1.00 16.94 81 VAL A CA 1
ATOM 593 C C . VAL A 1 89 ? 4.265 -24.059 6.013 1.00 17.87 81 VAL A C 1
ATOM 594 O O . VAL A 1 89 ? 5.298 -24.698 5.850 1.00 20.61 81 VAL A O 1
ATOM 598 N N . VAL A 1 90 ? 3.051 -24.550 5.758 1.00 16.53 82 VAL A N 1
ATOM 599 C CA . VAL A 1 90 ? 2.849 -25.913 5.237 1.00 17.83 82 VAL A CA 1
ATOM 600 C C . VAL A 1 90 ? 2.408 -25.946 3.773 1.00 18.13 82 VAL A C 1
ATOM 601 O O . VAL A 1 90 ? 2.477 -26.994 3.137 1.00 19.27 82 VAL A O 1
ATOM 605 N N . GLY A 1 91 ? 1.963 -24.813 3.249 1.00 17.82 83 GLY A N 1
ATOM 606 C CA . GLY A 1 91 ? 1.445 -24.749 1.877 1.00 17.67 83 GLY A CA 1
ATOM 607 C C . GLY A 1 91 ? 0.839 -23.402 1.591 1.00 18.96 83 GLY A C 1
ATOM 608 O O . GLY A 1 91 ? 0.820 -22.514 2.461 1.00 19.58 83 GLY A O 1
ATOM 609 N N . TYR A 1 92 ? 0.339 -23.237 0.370 1.00 19.34 84 TYR A N 1
ATOM 610 C CA . TYR A 1 92 ? -0.309 -22.009 0.001 1.00 20.21 84 TYR A CA 1
ATOM 611 C C . TYR A 1 92 ? -1.335 -22.236 -1.083 1.00 19.64 84 TYR A C 1
ATOM 612 O O . TYR A 1 92 ? -1.314 -23.265 -1.765 1.00 20.96 84 TYR A O 1
ATOM 621 N N . ARG A 1 93 ? -2.242 -21.275 -1.192 1.00 20.46 85 ARG A N 1
ATOM 622 C CA . ARG A 1 93 ? -3.233 -21.229 -2.245 1.00 21.61 85 ARG A CA 1
ATOM 623 C C . ARG A 1 93 ? -3.072 -19.956 -3.061 1.00 21.23 85 ARG A C 1
ATOM 624 O O . ARG A 1 93 ? -2.885 -18.873 -2.512 1.00 21.35 85 ARG A O 1
ATOM 632 N N . ALA A 1 94 ? -3.180 -20.097 -4.378 1.00 21.03 86 ALA A N 1
ATOM 633 C CA . ALA A 1 94 ? -3.324 -18.947 -5.264 1.00 21.43 86 ALA A CA 1
ATOM 634 C C . ALA A 1 94 ? -4.414 -19.283 -6.272 1.00 23.34 86 ALA A C 1
ATOM 635 O O . ALA A 1 94 ? -4.260 -20.209 -7.063 1.00 24.67 86 ALA A O 1
ATOM 637 N N . GLY A 1 95 ? -5.534 -18.567 -6.208 1.00 27.45 87 GLY A N 1
ATOM 638 C CA . GLY A 1 95 ? -6.656 -18.817 -7.117 1.00 31.17 87 GLY A CA 1
ATOM 639 C C . GLY A 1 95 ? -7.142 -20.255 -7.024 1.00 32.82 87 GLY A C 1
ATOM 640 O O . GLY A 1 95 ? -7.465 -20.737 -5.935 1.00 34.70 87 GLY A O 1
ATOM 641 N N . ASN A 1 96 ? -7.147 -20.953 -8.159 1.00 30.89 88 ASN A N 1
ATOM 642 C CA . ASN A 1 96 ? -7.681 -22.317 -8.244 1.00 31.45 88 ASN A CA 1
ATOM 643 C C . ASN A 1 96 ? -6.649 -23.429 -8.036 1.00 29.15 88 ASN A C 1
ATOM 644 O O . ASN A 1 96 ? -6.928 -24.594 -8.348 1.00 29.82 88 ASN A O 1
ATOM 649 N N . SER A 1 97 ? -5.482 -23.096 -7.473 1.00 28.40 89 SER A N 1
ATOM 650 C CA . SER A 1 97 ? -4.440 -24.084 -7.201 1.00 25.48 89 SER A CA 1
ATOM 651 C C . SER A 1 97 ? -3.891 -23.922 -5.789 1.00 24.68 89 SER A C 1
ATOM 652 O O . SER A 1 97 ? -3.738 -22.802 -5.297 1.00 25.12 89 SER A O 1
ATOM 655 N N . ALA A 1 98 ? -3.583 -25.049 -5.157 1.00 24.10 90 ALA A N 1
ATOM 656 C CA . ALA A 1 98 ? -2.940 -25.053 -3.855 1.00 23.18 90 ALA A CA 1
ATOM 657 C C . ALA A 1 98 ? -1.780 -26.031 -3.881 1.00 22.87 90 ALA A C 1
ATOM 658 O O . ALA A 1 98 ? -1.854 -27.078 -4.548 1.00 23.37 90 ALA A O 1
ATOM 660 N N . TYR A 1 99 ? -0.718 -25.679 -3.161 1.00 22.13 91 TYR A N 1
ATOM 661 C CA . TYR A 1 99 ? 0.525 -26.426 -3.132 1.00 21.26 91 TYR A CA 1
ATOM 662 C C . TYR A 1 99 ? 0.919 -26.640 -1.698 1.00 21.13 91 TYR A C 1
ATOM 663 O O . TYR A 1 99 ? 0.890 -25.687 -0.909 1.00 22.30 91 TYR A O 1
ATOM 672 N N . PHE A 1 100 ? 1.314 -27.873 -1.377 1.00 19.73 92 PHE A N 1
ATOM 673 C CA . PHE A 1 100 ? 1.728 -28.239 -0.026 1.00 19.95 92 PHE A CA 1
ATOM 674 C C . PHE A 1 100 ? 3.121 -28.834 -0.048 1.00 21.08 92 PHE A C 1
ATOM 675 O O . PHE A 1 100 ? 3.458 -29.607 -0.945 1.00 22.22 92 PHE A O 1
ATOM 683 N N . PHE A 1 101 ? 3.925 -28.482 0.947 1.00 19.65 93 PHE A N 1
ATOM 684 C CA . PHE A 1 101 ? 5.209 -29.138 1.156 1.00 21.02 93 PHE A CA 1
ATOM 685 C C . PHE A 1 101 ? 4.991 -30.616 1.458 1.00 21.23 93 PHE A C 1
ATOM 686 O O . PHE A 1 101 ? 3.950 -31.007 1.993 1.00 21.90 93 PHE A O 1
ATOM 694 N N . HIS A 1 102 ? 5.979 -31.424 1.092 1.00 21.19 94 HIS A N 1
ATOM 695 C CA . HIS A 1 102 ? 5.932 -32.849 1.344 1.00 21.45 94 HIS A CA 1
ATOM 696 C C . HIS A 1 102 ? 5.781 -33.087 2.848 1.00 22.99 94 HIS A C 1
ATOM 697 O O . HIS A 1 102 ? 6.594 -32.622 3.621 1.00 24.63 94 HIS A O 1
ATOM 704 N N . PRO A 1 103 ? 4.751 -33.811 3.263 1.00 22.88 95 PRO A N 1
ATOM 705 C CA . PRO A 1 103 ? 4.543 -34.046 4.699 1.00 24.55 95 PRO A CA 1
ATOM 706 C C . PRO A 1 103 ? 5.525 -35.017 5.302 1.00 26.97 95 PRO A C 1
ATOM 707 O O . PRO A 1 103 ? 5.983 -35.920 4.620 1.00 28.10 95 PRO A O 1
ATOM 711 N N . ASP A 1 104 ? 5.821 -34.819 6.591 1.00 30.76 96 ASP A N 1
ATOM 712 C CA . ASP A 1 104 ? 6.780 -35.626 7.319 1.00 32.73 96 ASP A CA 1
ATOM 713 C C . ASP A 1 104 ? 6.227 -36.973 7.714 1.00 30.90 96 ASP A C 1
ATOM 714 O O . ASP A 1 104 ? 6.970 -37.903 7.862 1.00 33.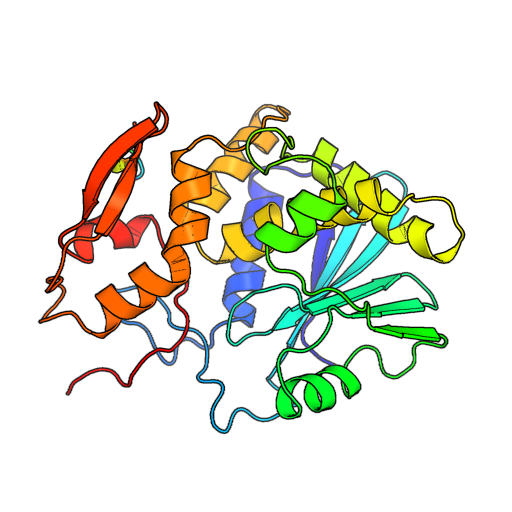63 96 ASP A O 1
ATOM 719 N N . ASN A 1 105 ? 4.928 -37.062 7.902 1.00 28.80 97 ASN A N 1
ATOM 720 C CA . ASN A 1 105 ? 4.320 -38.297 8.365 1.00 29.20 97 ASN A CA 1
ATOM 721 C C . ASN A 1 105 ? 2.890 -38.384 7.942 1.00 27.11 97 ASN A C 1
ATOM 722 O O . ASN A 1 105 ? 2.353 -37.453 7.389 1.00 28.13 97 ASN A O 1
ATOM 727 N N . GLN A 1 106 ? 2.277 -39.524 8.198 1.00 29.63 98 GLN A N 1
ATOM 728 C CA . GLN A 1 106 ? 0.911 -39.750 7.741 1.00 32.96 98 GLN A CA 1
ATOM 729 C C . GLN A 1 106 ? -0.107 -38.845 8.435 1.00 30.32 98 GLN A C 1
ATOM 730 O O . GLN A 1 106 ? -1.085 -38.427 7.821 1.00 28.91 98 GLN A O 1
ATOM 736 N N . GLU A 1 107 ? 0.114 -38.540 9.710 1.00 30.76 99 GLU A N 1
ATOM 737 C CA . GLU A 1 107 ? -0.823 -37.673 10.432 1.00 30.66 99 GLU A CA 1
ATOM 738 C C . GLU A 1 107 ? -0.829 -36.268 9.805 1.00 26.30 99 GLU A C 1
ATOM 739 O O . GLU A 1 107 ? -1.886 -35.678 9.600 1.00 26.20 99 GLU A O 1
ATOM 742 N N . ASP A 1 108 ? 0.352 -35.762 9.461 1.00 26.31 100 ASP A N 1
ATOM 743 C CA . ASP A 1 108 ? 0.450 -34.453 8.815 1.00 26.04 100 ASP A CA 1
ATOM 744 C C . ASP A 1 108 ? -0.121 -34.478 7.405 1.00 24.77 100 ASP A C 1
ATOM 745 O O . ASP A 1 108 ? -0.757 -33.522 6.983 1.00 24.90 100 ASP A O 1
ATOM 750 N N . ALA A 1 109 ? 0.100 -35.574 6.685 1.00 24.30 101 ALA A N 1
ATOM 751 C CA . ALA A 1 109 ? -0.502 -35.741 5.362 1.00 24.49 101 ALA A CA 1
ATOM 752 C C . ALA A 1 109 ? -2.033 -35.707 5.447 1.00 24.06 101 ALA A C 1
ATOM 753 O O . ALA A 1 109 ? -2.696 -35.105 4.608 1.00 27.53 101 ALA A O 1
ATOM 755 N N . GLU A 1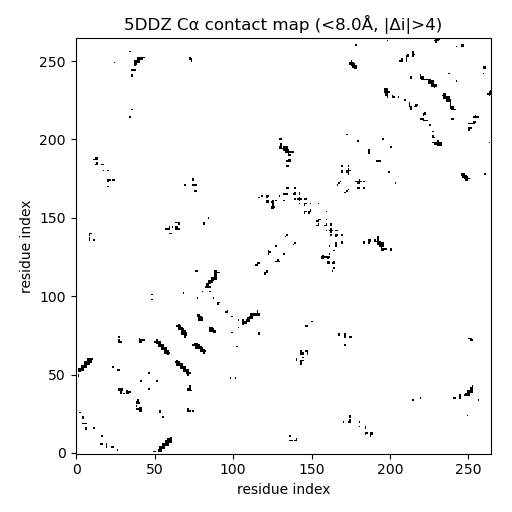 110 ? -2.598 -36.327 6.480 1.00 24.41 102 GLU A N 1
ATOM 756 C CA . GLU A 1 110 ? -4.049 -36.298 6.648 1.00 26.61 102 GLU A CA 1
ATOM 757 C C . GLU A 1 110 ? -4.500 -34.894 7.031 1.00 25.47 102 GLU A C 1
ATOM 758 O O . GLU A 1 110 ? -5.504 -34.388 6.527 1.00 25.35 102 GLU A O 1
ATOM 764 N N . ALA A 1 111 ? -3.740 -34.260 7.914 1.00 23.31 103 ALA A N 1
ATOM 765 C CA . ALA A 1 111 ? -4.109 -32.940 8.406 1.00 23.50 103 ALA A CA 1
ATOM 766 C C . ALA A 1 111 ? -4.272 -31.919 7.269 1.00 23.31 103 ALA A C 1
ATOM 767 O O . ALA A 1 111 ? -5.249 -31.177 7.233 1.00 21.89 103 ALA A O 1
ATOM 769 N N . ILE A 1 112 ? -3.338 -31.917 6.317 1.00 22.33 104 ILE A N 1
ATOM 770 C CA . ILE A 1 112 ? -3.363 -30.906 5.248 1.00 21.88 104 ILE A CA 1
ATOM 771 C C . ILE A 1 112 ? -4.513 -31.118 4.251 1.00 22.92 104 ILE A C 1
ATOM 772 O O . ILE A 1 112 ? -4.849 -30.202 3.506 1.00 24.35 104 ILE A O 1
ATOM 777 N N . THR A 1 113 ? -5.144 -32.297 4.267 1.00 23.65 105 THR A N 1
ATOM 778 C CA . THR A 1 113 ? -6.371 -32.501 3.472 1.00 24.66 105 THR A CA 1
ATOM 779 C C . THR A 1 113 ? -7.518 -31.602 3.940 1.00 23.88 105 THR A C 1
ATOM 780 O O . THR A 1 113 ? -8.491 -31.423 3.220 1.00 27.29 105 THR A O 1
ATOM 784 N N . HIS A 1 114 ? -7.406 -31.045 5.149 1.00 24.60 106 HIS A N 1
ATOM 785 C CA . HIS A 1 114 ? -8.413 -30.131 5.681 1.00 23.57 106 HIS A CA 1
ATOM 786 C C . HIS A 1 114 ? -8.190 -28.673 5.297 1.00 22.68 106 HIS A C 1
ATOM 787 O O . HIS A 1 114 ? -8.968 -27.806 5.686 1.00 24.92 106 HIS A O 1
ATOM 794 N N . LEU A 1 115 ? -7.145 -28.408 4.522 1.00 22.09 107 LEU A N 1
ATOM 795 C CA . LEU A 1 115 ? -6.850 -27.065 4.058 1.00 21.42 107 LEU A CA 1
ATOM 796 C C . LEU A 1 115 ? -7.311 -26.823 2.621 1.00 23.43 107 LEU A C 1
ATOM 797 O O . LEU A 1 115 ? -7.142 -27.679 1.781 1.00 25.97 107 LEU A O 1
ATOM 802 N N . PHE A 1 116 ? -7.840 -25.633 2.374 1.00 24.51 108 PHE A N 1
ATOM 803 C CA . PHE A 1 116 ? -8.213 -25.199 1.036 1.00 24.23 108 PHE A CA 1
ATOM 804 C C . PHE A 1 116 ? -9.055 -26.254 0.347 1.00 27.61 108 PHE A C 1
ATOM 805 O O . PHE A 1 116 ? -8.790 -26.645 -0.770 1.00 27.40 108 PHE A O 1
ATOM 813 N N . THR A 1 117 ? -10.061 -26.727 1.044 1.00 29.96 109 THR A N 1
ATOM 814 C CA . THR A 1 117 ? -10.817 -27.870 0.572 1.00 30.39 109 THR A CA 1
ATOM 815 C C . THR A 1 117 ? -11.583 -27.669 -0.702 1.00 32.26 109 THR A C 1
ATOM 816 O O . THR A 1 117 ? -11.845 -28.651 -1.371 1.00 38.65 109 THR A O 1
ATOM 820 N N . ASP A 1 118 ? -11.916 -26.441 -1.059 1.00 30.94 110 ASP A N 1
ATOM 821 C CA . ASP A 1 118 ? -12.636 -26.260 -2.309 1.00 34.50 110 ASP A CA 1
ATOM 822 C C . ASP A 1 118 ? -11.764 -25.930 -3.509 1.00 35.02 110 ASP A C 1
ATOM 823 O O . ASP A 1 118 ? -12.269 -25.722 -4.596 1.00 39.86 110 ASP A O 1
ATOM 828 N N . VAL A 1 119 ? -10.459 -25.900 -3.326 1.00 33.06 111 VAL A N 1
ATOM 829 C CA . VAL A 1 119 ? -9.585 -25.582 -4.417 1.00 30.93 111 VAL A CA 1
ATOM 830 C C . VAL A 1 119 ? -9.701 -26.634 -5.515 1.00 31.06 111 VAL A C 1
ATOM 831 O O . VAL A 1 119 ? -9.794 -27.811 -5.260 1.00 31.96 111 VAL A O 1
ATOM 835 N N . GLN A 1 120 ? -9.692 -26.182 -6.749 1.00 31.39 112 GLN A N 1
ATOM 836 C CA . GLN A 1 120 ? -9.855 -27.076 -7.875 1.00 33.02 112 GLN A CA 1
ATOM 837 C C . GLN A 1 120 ? -8.676 -27.998 -8.078 1.00 30.91 112 GLN A C 1
ATOM 838 O O . GLN A 1 120 ? -8.868 -29.166 -8.352 1.00 35.34 112 GLN A O 1
ATOM 841 N N . ASN A 1 121 ? -7.469 -27.470 -7.951 1.00 27.79 113 ASN A N 1
ATOM 842 C CA . ASN A 1 121 ? -6.264 -28.236 -8.181 1.00 28.07 113 ASN A CA 1
ATOM 843 C C . ASN A 1 121 ? -5.362 -28.291 -6.952 1.00 27.57 113 ASN A C 1
ATOM 844 O O . ASN A 1 121 ? -4.950 -27.272 -6.480 1.00 31.49 113 ASN A O 1
ATOM 849 N N . ARG A 1 122 ? -5.082 -29.485 -6.454 1.00 28.96 114 ARG A N 1
ATOM 850 C CA . ARG A 1 122 ? -4.262 -29.654 -5.263 1.00 27.40 114 ARG A CA 1
ATOM 851 C C . ARG A 1 122 ? -3.029 -30.393 -5.628 1.00 25.07 114 ARG A C 1
ATOM 852 O O . ARG A 1 122 ? -3.091 -31.431 -6.272 1.00 27.58 114 ARG A O 1
ATOM 860 N N . TYR A 1 123 ? -1.901 -29.882 -5.192 1.00 23.82 115 TYR A N 1
ATOM 861 C CA . TYR A 1 123 ? -0.639 -30.510 -5.431 1.00 24.59 115 TYR A CA 1
ATOM 862 C C . TYR A 1 123 ? 0.188 -30.582 -4.163 1.00 24.52 115 TYR A C 1
ATOM 863 O O . TYR A 1 123 ? 0.192 -29.658 -3.381 1.00 24.42 115 TYR A O 1
ATOM 872 N N . THR A 1 124 ? 0.918 -31.669 -4.000 1.00 23.83 116 THR A N 1
ATOM 873 C CA . THR A 1 124 ? 1.900 -31.774 -2.940 1.00 24.24 116 THR A CA 1
ATOM 874 C C . THR A 1 124 ? 3.268 -31.881 -3.593 1.00 24.10 116 THR A C 1
ATOM 875 O O . THR A 1 124 ? 3.487 -32.755 -4.439 1.00 26.14 116 THR A O 1
ATOM 879 N N . PHE A 1 125 ? 4.173 -30.982 -3.226 1.00 24.01 117 PHE A N 1
ATOM 880 C CA . PHE A 1 125 ? 5.566 -31.044 -3.689 1.00 25.67 117 PHE A CA 1
ATOM 881 C C . PHE A 1 125 ? 6.237 -32.303 -3.160 1.00 25.43 117 PHE A C 1
ATOM 882 O O . PHE A 1 125 ? 5.852 -32.818 -2.113 1.00 25.63 117 PHE A O 1
ATOM 890 N N . ALA A 1 126 ? 7.257 -32.774 -3.876 1.00 26.36 118 ALA A N 1
ATOM 891 C CA . ALA A 1 126 ? 8.056 -33.911 -3.433 1.00 26.63 118 ALA A CA 1
ATOM 892 C C . ALA A 1 126 ? 9.127 -33.497 -2.429 1.00 28.69 118 ALA A C 1
ATOM 893 O O . ALA A 1 126 ? 9.804 -34.352 -1.858 1.00 37.60 118 ALA A O 1
ATOM 895 N N . PHE A 1 127 ? 9.267 -32.190 -2.200 1.00 24.22 119 PHE A N 1
ATOM 896 C CA . PHE A 1 127 ? 10.272 -31.650 -1.292 1.00 24.47 119 PHE A CA 1
ATOM 897 C C . PHE A 1 127 ? 9.583 -31.016 -0.094 1.00 25.46 119 PHE A C 1
ATOM 898 O O . PHE A 1 127 ? 8.450 -30.537 -0.200 1.00 22.74 119 PHE A O 1
ATOM 906 N N . GLY A 1 128 ? 10.278 -31.024 1.041 1.00 24.82 120 GLY A N 1
ATOM 907 C CA . GLY A 1 128 ? 9.819 -30.351 2.253 1.00 23.52 120 GLY A CA 1
ATOM 908 C C . GLY A 1 128 ? 10.208 -28.884 2.244 1.00 24.45 120 GLY A C 1
ATOM 909 O O . GLY A 1 128 ? 10.973 -28.430 1.378 1.00 24.94 120 GLY A O 1
ATOM 910 N N . GLY A 1 129 ? 9.702 -28.173 3.250 1.00 21.41 121 GLY A N 1
ATOM 911 C CA . GLY A 1 129 ? 9.918 -26.732 3.390 1.00 24.06 121 GLY A CA 1
ATOM 912 C C . GLY A 1 129 ? 11.082 -26.337 4.283 1.00 21.97 121 GLY A C 1
ATOM 913 O O . GLY A 1 129 ? 11.234 -25.168 4.607 1.00 24.17 121 GLY A O 1
ATOM 914 N N . ASN A 1 130 ? 11.912 -27.290 4.689 1.00 22.26 122 ASN A N 1
ATOM 915 C CA . ASN A 1 130 ? 13.093 -26.969 5.493 1.00 23.08 122 ASN A CA 1
ATOM 916 C C . ASN A 1 130 ? 14.122 -26.165 4.691 1.00 20.84 122 ASN A C 1
ATOM 917 O O . ASN A 1 130 ? 14.232 -26.325 3.465 1.00 22.79 122 ASN A O 1
ATOM 922 N N . TYR A 1 131 ? 14.870 -25.293 5.364 1.00 22.46 123 TYR A N 1
ATOM 923 C CA . TYR A 1 131 ? 15.791 -24.401 4.652 1.00 21.70 123 TYR A CA 1
ATOM 924 C C . TYR A 1 131 ? 16.849 -25.126 3.843 1.00 22.62 123 TYR A C 1
ATOM 925 O O . TYR A 1 131 ? 17.186 -24.686 2.745 1.00 24.06 123 TYR A O 1
ATOM 934 N N . ASP A 1 132 ? 17.397 -26.206 4.391 1.00 24.48 124 ASP A N 1
ATOM 935 C CA . ASP A 1 132 ? 18.464 -26.935 3.697 1.00 24.76 124 ASP A CA 1
ATOM 936 C C . ASP A 1 132 ? 17.999 -27.310 2.295 1.00 25.84 124 ASP A C 1
ATOM 937 O O . ASP A 1 132 ? 18.727 -27.117 1.310 1.00 28.15 124 ASP A O 1
ATOM 942 N N . ARG A 1 133 ? 16.769 -27.801 2.203 1.00 23.16 125 ARG A N 1
ATOM 943 C CA . ARG A 1 133 ? 16.218 -28.274 0.944 1.00 25.31 125 ARG A CA 1
ATOM 944 C C . ARG A 1 133 ? 15.853 -27.109 0.031 1.00 23.94 125 ARG A C 1
ATOM 945 O O . ARG A 1 133 ? 16.176 -27.122 -1.149 1.00 25.95 125 ARG A O 1
ATOM 953 N N . LEU A 1 134 ? 15.188 -26.101 0.582 1.00 22.73 126 LEU A N 1
ATOM 954 C CA . LEU A 1 134 ? 14.811 -24.920 -0.199 1.00 22.40 126 LEU A CA 1
ATOM 955 C C . LEU A 1 134 ? 16.038 -24.180 -0.743 1.00 21.92 126 LEU A C 1
ATOM 956 O O . LEU A 1 134 ? 16.005 -23.695 -1.876 1.00 24.25 126 LEU A O 1
ATOM 961 N N . GLU A 1 135 ? 17.113 -24.101 0.041 1.00 21.96 127 GLU A N 1
ATOM 962 C CA . GLU A 1 135 ? 18.349 -23.452 -0.417 1.00 22.55 127 GLU A CA 1
ATOM 963 C C . GLU A 1 135 ? 18.972 -24.201 -1.587 1.00 23.05 127 GLU A C 1
ATOM 964 O O . GLU A 1 135 ? 19.438 -23.582 -2.547 1.00 28.00 127 GLU A O 1
ATOM 970 N N . GLN A 1 136 ? 18.979 -25.532 -1.504 1.00 23.88 128 GLN A N 1
ATOM 971 C CA . GLN A 1 136 ? 19.426 -26.366 -2.617 1.00 24.20 128 GLN A CA 1
ATOM 972 C C . GLN A 1 136 ? 18.647 -26.051 -3.888 1.00 24.34 128 GLN A C 1
ATOM 973 O O . GLN A 1 136 ? 19.233 -25.886 -4.958 1.00 28.91 128 GLN A O 1
ATOM 979 N N . LEU A 1 137 ? 17.329 -25.967 -3.782 1.00 24.26 129 LEU A N 1
ATOM 980 C CA . LEU A 1 137 ? 16.502 -25.700 -4.941 1.00 22.54 129 LEU A CA 1
ATOM 981 C C . LEU A 1 137 ? 16.626 -24.282 -5.427 1.00 24.71 129 LEU A C 1
ATOM 982 O O . LEU A 1 137 ? 16.511 -24.028 -6.616 1.00 26.39 129 LEU A O 1
ATOM 987 N N . ALA A 1 138 ? 16.869 -23.358 -4.524 1.00 25.72 130 ALA A N 1
ATOM 988 C CA . ALA A 1 138 ? 16.986 -21.982 -4.910 1.00 24.86 130 ALA A CA 1
ATOM 989 C C . ALA A 1 138 ? 18.320 -21.670 -5.522 1.00 25.72 130 ALA A C 1
ATOM 990 O O . ALA A 1 138 ? 18.458 -20.698 -6.179 1.00 28.39 130 ALA A O 1
ATOM 992 N N . GLY A 1 139 ? 19.295 -22.487 -5.230 1.00 26.16 131 GLY A N 1
ATOM 993 C CA . GLY A 1 139 ? 20.630 -22.246 -5.681 1.00 28.07 131 GLY A CA 1
ATOM 994 C C . GLY A 1 139 ? 21.302 -21.159 -4.893 1.00 27.64 131 GLY A C 1
ATOM 995 O O . GLY A 1 139 ? 22.243 -20.614 -5.339 1.00 30.36 131 GLY A O 1
ATOM 996 N N . ASN A 1 140 ? 20.790 -20.845 -3.709 1.00 28.39 132 ASN A N 1
ATOM 997 C CA . ASN A 1 140 ? 21.367 -19.825 -2.874 1.00 27.10 132 ASN A CA 1
ATOM 998 C C . ASN A 1 140 ? 21.118 -20.102 -1.408 1.00 25.32 132 ASN A C 1
ATOM 999 O O . ASN A 1 140 ? 20.108 -20.609 -1.073 1.00 26.67 132 ASN A O 1
ATOM 1002 N N . LEU A 1 141 ? 22.055 -19.709 -0.575 1.00 25.23 133 LEU A N 1
ATOM 1003 C CA . LEU A 1 141 ? 21.886 -19.845 0.854 1.00 23.48 133 LEU A CA 1
ATOM 1004 C C . LEU A 1 141 ? 21.154 -18.625 1.398 1.00 22.64 133 LEU A C 1
ATOM 1005 O O . LEU A 1 141 ? 21.113 -17.615 0.826 1.00 22.75 133 LEU A O 1
ATOM 1010 N N . ARG A 1 142 ? 20.584 -18.782 2.567 1.00 21.72 134 ARG A N 1
ATOM 1011 C CA . ARG A 1 142 ? 19.910 -17.684 3.216 1.00 20.92 134 ARG A CA 1
ATOM 1012 C C . ARG A 1 142 ? 20.779 -16.452 3.306 1.00 22.14 134 ARG A C 1
ATOM 1013 O O . ARG A 1 142 ? 20.278 -15.376 3.180 1.00 22.23 134 ARG A O 1
ATOM 1021 N N . GLU A 1 143 ? 22.081 -16.610 3.521 1.00 22.87 135 GLU A N 1
ATOM 1022 C CA . GLU A 1 143 ? 22.971 -15.448 3.658 1.00 25.40 135 GLU A CA 1
ATOM 1023 C C . GLU A 1 143 ? 23.073 -14.606 2.384 1.00 24.78 135 GLU A C 1
ATOM 1024 O O . GLU A 1 143 ? 23.577 -13.483 2.431 1.00 25.69 135 GLU A O 1
ATOM 1030 N N . ASN A 1 144 ? 22.605 -15.151 1.260 1.00 24.97 136 ASN A N 1
ATOM 1031 C CA . ASN A 1 144 ? 22.620 -14.435 -0.019 1.00 24.67 136 ASN A CA 1
ATOM 1032 C C . ASN A 1 144 ? 21.237 -14.157 -0.628 1.00 24.40 136 ASN A C 1
ATOM 1033 O O . ASN A 1 144 ? 21.134 -13.812 -1.805 1.00 28.19 136 ASN A O 1
ATOM 1038 N N . ILE A 1 145 ? 20.184 -14.284 0.180 1.00 21.15 137 ILE A N 1
ATOM 1039 C CA . ILE A 1 145 ? 18.814 -13.991 -0.251 1.00 21.62 137 ILE A CA 1
ATOM 1040 C C . ILE A 1 145 ? 18.325 -12.782 0.530 1.00 20.43 137 ILE A C 1
ATOM 1041 O O . ILE A 1 145 ? 18.197 -12.828 1.756 1.00 20.83 137 ILE A O 1
ATOM 1046 N N . GLU A 1 146 ? 18.044 -11.697 -0.176 1.00 20.56 138 GLU A N 1
ATOM 1047 C CA . GLU A 1 146 ? 17.648 -10.456 0.472 1.00 21.17 138 GLU A CA 1
ATOM 1048 C C . GLU A 1 146 ? 16.246 -10.561 1.046 1.00 20.51 138 GLU A C 1
ATOM 1049 O O . GLU A 1 146 ? 15.378 -11.205 0.457 1.00 20.80 138 GLU A O 1
ATOM 1055 N N . LEU A 1 147 ? 16.044 -9.906 2.190 1.00 18.25 139 LEU A N 1
ATOM 1056 C CA . LEU A 1 147 ? 14.750 -9.812 2.856 1.00 16.53 139 LEU A CA 1
ATOM 1057 C C . LEU A 1 147 ? 14.351 -8.367 2.965 1.00 17.60 139 LEU A C 1
ATOM 1058 O O . LEU A 1 147 ? 15.190 -7.488 2.975 1.00 20.00 139 LEU A O 1
ATOM 1063 N N . GLY A 1 148 ? 13.054 -8.134 3.033 1.00 17.40 140 GLY A N 1
ATOM 1064 C CA . GLY A 1 148 ? 12.529 -6.807 3.137 1.00 19.28 140 GLY A CA 1
ATOM 1065 C C . GLY A 1 148 ? 11.190 -6.726 2.456 1.00 18.73 140 GLY A C 1
ATOM 1066 O O . GLY A 1 148 ? 10.704 -7.701 1.977 1.00 18.47 140 GLY A O 1
ATOM 1067 N N . ASN A 1 149 ? 10.613 -5.541 2.394 1.00 17.39 141 ASN A N 1
ATOM 1068 C CA . ASN A 1 149 ? 9.306 -5.393 1.780 1.00 17.46 141 ASN A CA 1
ATOM 1069 C C . ASN A 1 149 ? 9.337 -5.649 0.272 1.00 18.94 141 ASN A C 1
ATOM 1070 O O . ASN A 1 149 ? 8.418 -6.226 -0.225 1.00 19.50 141 ASN A O 1
ATOM 1075 N N . GLY A 1 150 ? 10.381 -5.224 -0.432 1.00 19.68 142 GLY A N 1
ATOM 1076 C CA . GLY A 1 150 ? 10.475 -5.477 -1.863 1.00 19.67 142 GLY A CA 1
ATOM 1077 C C . GLY A 1 150 ? 10.591 -6.962 -2.123 1.00 20.03 142 GLY A C 1
ATOM 1078 O O . GLY A 1 150 ? 9.867 -7.500 -2.932 1.00 20.35 142 GLY A O 1
ATOM 1079 N N . PRO A 1 151 ? 11.554 -7.620 -1.394 1.00 18.56 143 PRO A N 1
ATOM 1080 C CA . PRO A 1 151 ? 11.583 -9.066 -1.562 1.00 18.73 143 PRO A CA 1
ATOM 1081 C C . PRO A 1 151 ? 10.262 -9.779 -1.308 1.00 18.55 143 PRO A C 1
ATOM 1082 O O . PRO A 1 151 ? 9.949 -10.719 -1.995 1.00 19.65 143 PRO A O 1
ATOM 1086 N N . LEU A 1 152 ? 9.493 -9.327 -0.330 1.00 16.95 144 LEU A N 1
ATOM 1087 C CA . LEU A 1 152 ? 8.231 -9.968 -0.025 1.00 16.80 144 LEU A CA 1
ATOM 1088 C C . LEU A 1 152 ? 7.220 -9.704 -1.125 1.00 17.68 144 LEU A C 1
ATOM 1089 O O . LEU A 1 152 ? 6.516 -10.586 -1.515 1.00 18.30 144 LEU A O 1
ATOM 1094 N N . GLU A 1 153 ? 7.176 -8.473 -1.602 1.00 17.47 145 GLU A N 1
ATOM 1095 C CA . GLU A 1 153 ? 6.312 -8.100 -2.712 1.00 18.21 145 GLU A CA 1
ATOM 1096 C C . GLU A 1 153 ? 6.601 -9.015 -3.898 1.00 19.08 145 GLU A C 1
ATOM 1097 O O . GLU A 1 153 ? 5.692 -9.527 -4.505 1.00 19.81 145 GLU A O 1
ATOM 1103 N N . GLU A 1 154 ? 7.863 -9.219 -4.210 1.00 18.12 146 GLU A N 1
ATOM 1104 C CA . GLU A 1 154 ? 8.261 -10.056 -5.333 1.00 19.76 146 GLU A CA 1
ATOM 1105 C C . GLU A 1 154 ? 7.922 -11.516 -5.104 1.00 19.79 146 GLU A C 1
ATOM 1106 O O . GLU A 1 154 ? 7.540 -12.216 -6.003 1.00 20.71 146 GLU A O 1
ATOM 1112 N N . ALA A 1 155 ? 8.046 -11.960 -3.866 1.00 17.98 147 ALA A N 1
ATOM 1113 C CA . ALA A 1 155 ? 7.741 -13.324 -3.518 1.00 18.30 147 ALA A CA 1
ATOM 1114 C C . ALA A 1 155 ? 6.278 -13.627 -3.703 1.00 19.55 147 ALA A C 1
ATOM 1115 O O . ALA A 1 155 ? 5.947 -14.685 -4.132 1.00 19.74 147 ALA A O 1
ATOM 1117 N N . ILE A 1 156 ? 5.418 -12.698 -3.350 1.00 18.25 148 ILE A N 1
ATOM 1118 C CA . ILE A 1 156 ? 4.003 -12.920 -3.480 1.00 18.63 148 ILE A CA 1
ATOM 1119 C C . ILE A 1 156 ? 3.664 -13.104 -4.969 1.00 20.99 148 ILE A C 1
ATOM 1120 O O . ILE A 1 156 ? 2.914 -13.985 -5.328 1.00 20.55 148 ILE A O 1
ATOM 1125 N N . SER A 1 157 ? 4.240 -12.268 -5.819 1.00 19.42 149 SER A N 1
ATOM 1126 C CA . SER A 1 157 ? 4.001 -12.387 -7.248 1.00 19.93 149 SER A CA 1
ATOM 1127 C C . SER A 1 157 ? 4.490 -13.720 -7.771 1.00 20.74 149 SER A C 1
ATOM 1128 O O . SER A 1 157 ? 3.816 -14.358 -8.541 1.00 22.32 149 SER A O 1
ATOM 1131 N N . ALA A 1 158 ? 5.663 -14.144 -7.349 1.00 19.63 150 ALA A N 1
ATOM 1132 C CA . ALA A 1 158 ? 6.199 -15.393 -7.829 1.00 20.95 150 ALA A CA 1
ATOM 1133 C C . ALA A 1 158 ? 5.334 -16.559 -7.444 1.00 20.37 150 ALA A C 1
ATOM 1134 O O . ALA A 1 158 ? 5.132 -17.462 -8.229 1.00 20.94 150 ALA A O 1
ATOM 1136 N N . LEU A 1 159 ? 4.835 -16.544 -6.220 1.00 19.31 151 LEU A N 1
ATOM 1137 C CA . LEU A 1 159 ? 3.988 -17.619 -5.772 1.00 19.37 151 LEU A CA 1
ATOM 1138 C C . LEU A 1 159 ? 2.713 -17.601 -6.564 1.00 20.48 151 LEU A C 1
ATOM 1139 O O . LEU A 1 159 ? 2.218 -18.638 -6.929 1.00 22.00 151 LEU A O 1
ATOM 1144 N N . TYR A 1 160 ? 2.194 -16.412 -6.823 1.00 20.66 152 TYR A N 1
ATOM 1145 C CA . TYR A 1 160 ? 0.954 -16.269 -7.572 1.00 20.20 152 TYR A CA 1
ATOM 1146 C C . TYR A 1 160 ? 1.067 -16.852 -8.988 1.00 21.05 152 TYR A C 1
ATOM 1147 O O . TYR A 1 160 ? 0.157 -17.523 -9.450 1.00 22.52 152 TYR A O 1
ATOM 1156 N N . TYR A 1 161 ? 2.206 -16.633 -9.643 1.00 21.23 153 TYR A N 1
ATOM 1157 C CA . TYR A 1 161 ? 2.361 -17.035 -11.052 1.00 22.14 153 TYR A CA 1
ATOM 1158 C C . TYR A 1 161 ? 2.900 -18.451 -11.254 1.00 21.84 153 TYR A C 1
ATOM 1159 O O . TYR A 1 161 ? 3.073 -18.886 -12.394 1.00 24.67 153 TYR A O 1
ATOM 1168 N N . TYR A 1 162 ? 3.122 -19.204 -10.169 1.00 22.25 154 TYR A N 1
ATOM 1169 C CA . TYR A 1 162 ? 3.734 -20.550 -10.301 1.00 21.69 154 TYR A CA 1
ATOM 1170 C C . TYR A 1 162 ? 2.916 -21.536 -11.142 1.00 22.67 154 TYR A C 1
ATOM 1171 O O . TYR A 1 162 ? 3.464 -22.239 -12.004 1.00 25.38 154 TYR A O 1
ATOM 1180 N N . SER A 1 163 ? 1.620 -21.553 -10.917 1.00 22.83 155 SER A N 1
ATOM 1181 C CA . SER A 1 163 ? 0.758 -22.485 -11.595 1.00 24.03 155 SER A CA 1
ATOM 1182 C C . SER A 1 163 ? 0.674 -22.299 -13.093 1.00 25.17 155 SER A C 1
ATOM 1183 O O . SER A 1 163 ? 0.334 -23.231 -13.766 1.00 28.67 155 SER A O 1
ATOM 1186 N N . THR A 1 164 ? 0.983 -21.114 -13.593 1.00 23.59 156 THR A N 1
ATOM 1187 C CA . THR A 1 164 ? 0.876 -20.854 -14.998 1.00 27.12 156 THR A CA 1
ATOM 1188 C C . THR A 1 164 ? 2.187 -20.884 -15.746 1.00 28.05 156 THR A C 1
ATOM 1189 O O . THR A 1 164 ? 2.231 -20.618 -16.943 1.00 31.61 156 THR A O 1
ATOM 1193 N N . GLY A 1 165 ? 3.254 -21.245 -15.066 1.00 24.86 157 GLY A N 1
ATOM 1194 C CA . GLY A 1 165 ? 4.515 -21.416 -15.717 1.00 26.08 157 GLY A CA 1
ATOM 1195 C C . GLY A 1 165 ? 5.434 -20.226 -15.658 1.00 29.09 157 GLY A C 1
ATOM 1196 O O . GLY A 1 165 ? 6.563 -20.296 -16.140 1.00 29.50 157 GLY A O 1
ATOM 1197 N N . GLY A 1 166 ? 4.956 -19.149 -15.051 1.00 27.35 158 GLY A N 1
ATOM 1198 C CA . GLY A 1 166 ? 5.712 -17.944 -14.950 1.00 31.67 158 GLY A CA 1
ATOM 1199 C C . GLY A 1 166 ? 6.874 -17.985 -14.002 1.00 29.95 158 GLY A C 1
ATOM 1200 O O . GLY A 1 166 ? 7.776 -17.195 -14.136 1.00 35.05 158 GLY A O 1
ATOM 1201 N N . THR A 1 167 ? 6.868 -18.899 -13.046 1.00 27.41 159 THR A N 1
ATOM 1202 C CA . THR A 1 167 ? 7.904 -18.922 -12.043 1.00 25.47 159 THR A CA 1
ATOM 1203 C C . THR A 1 167 ? 8.751 -20.171 -12.104 1.00 25.14 159 THR A C 1
ATOM 1204 O O . THR A 1 167 ? 8.232 -21.247 -11.991 1.00 28.43 159 THR A O 1
ATOM 1208 N N . GLN A 1 168 ? 10.063 -20.030 -12.231 1.00 25.36 160 GLN A N 1
ATOM 1209 C CA . GLN A 1 168 ? 10.920 -21.189 -12.270 1.00 28.39 160 GLN A CA 1
ATOM 1210 C C . GLN A 1 168 ? 11.083 -21.729 -10.850 1.00 27.25 160 GLN A C 1
ATOM 1211 O O . GLN A 1 168 ? 10.926 -20.996 -9.893 1.00 26.91 160 GLN A O 1
ATOM 1215 N N . LEU A 1 169 ? 11.385 -23.010 -10.717 1.00 27.49 161 LEU A N 1
ATOM 1216 C CA . LEU A 1 169 ? 11.516 -23.575 -9.374 1.00 25.39 161 LEU A CA 1
ATOM 1217 C C . LEU A 1 169 ? 12.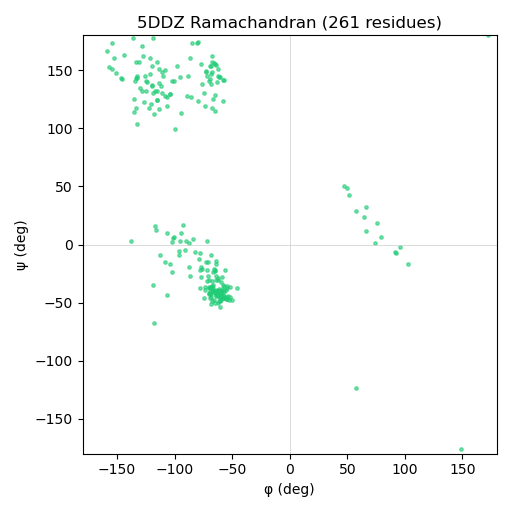513 -22.847 -8.484 1.00 25.34 161 LEU A C 1
ATOM 1218 O O . LEU A 1 169 ? 12.191 -22.610 -7.339 1.00 24.81 161 LEU A O 1
ATOM 1223 N N . PRO A 1 170 ? 13.714 -22.503 -8.952 1.00 25.05 162 PRO A N 1
ATOM 1224 C CA . PRO A 1 170 ? 14.611 -21.796 -8.032 1.00 25.97 162 PRO A CA 1
ATOM 1225 C C . PRO A 1 170 ? 14.016 -20.495 -7.474 1.00 25.45 162 PRO A C 1
ATOM 1226 O O . PRO A 1 170 ? 14.231 -20.161 -6.309 1.00 23.93 162 PRO A O 1
ATOM 1230 N N . THR A 1 171 ? 13.246 -19.786 -8.290 1.00 24.39 163 THR A N 1
ATOM 1231 C CA . THR A 1 171 ? 12.592 -18.562 -7.850 1.00 23.55 163 THR A CA 1
ATOM 1232 C C . THR A 1 171 ? 11.472 -18.866 -6.856 1.00 21.96 163 THR A C 1
ATOM 1233 O O . THR A 1 171 ? 11.259 -18.117 -5.901 1.00 22.47 163 THR A O 1
ATOM 1237 N N . LEU A 1 172 ? 10.761 -19.964 -7.079 1.00 21.66 164 LEU A N 1
ATOM 1238 C CA . LEU A 1 172 ? 9.728 -20.387 -6.126 1.00 20.65 164 LEU A CA 1
ATOM 1239 C C . LEU A 1 172 ? 10.350 -20.681 -4.765 1.00 20.59 164 LEU A C 1
ATOM 1240 O O . LEU A 1 172 ? 9.849 -20.219 -3.726 1.00 21.62 164 LEU A O 1
ATOM 1245 N N . ALA A 1 173 ? 11.432 -21.457 -4.777 1.00 20.90 165 ALA A N 1
ATOM 1246 C CA . ALA A 1 173 ? 12.148 -21.812 -3.544 1.00 20.72 165 ALA A CA 1
ATOM 1247 C C . ALA A 1 173 ? 12.661 -20.579 -2.813 1.00 20.41 165 ALA A C 1
ATOM 1248 O O . ALA A 1 173 ? 12.477 -20.457 -1.593 1.00 20.34 165 ALA A O 1
ATOM 1250 N N . ARG A 1 174 ? 13.256 -19.648 -3.551 1.00 22.04 166 ARG A N 1
ATOM 1251 C CA . ARG A 1 174 ? 13.738 -18.384 -2.988 1.00 21.35 166 ARG A CA 1
ATOM 1252 C C . ARG A 1 174 ? 12.581 -17.615 -2.346 1.00 20.41 166 ARG A C 1
ATOM 1253 O O . ARG A 1 174 ? 12.718 -17.040 -1.270 1.00 20.19 166 ARG A O 1
ATOM 1261 N N . SER A 1 175 ? 11.436 -17.615 -3.019 1.00 19.64 167 SER A N 1
ATOM 1262 C CA . SER A 1 175 ? 10.253 -16.912 -2.555 1.00 20.57 167 SER A CA 1
ATOM 1263 C C . SER A 1 175 ? 9.714 -17.510 -1.256 1.00 19.45 167 SER A C 1
ATOM 1264 O O . SER A 1 175 ? 9.320 -16.769 -0.338 1.00 19.53 167 SER A O 1
ATOM 1267 N N . PHE A 1 176 ? 9.718 -18.836 -1.158 1.00 16.98 168 PHE A N 1
ATOM 1268 C CA . PHE A 1 176 ? 9.366 -19.491 0.104 1.00 17.50 168 PHE A CA 1
ATOM 1269 C C . PHE A 1 176 ? 10.318 -19.093 1.221 1.00 17.34 168 PHE A C 1
ATOM 1270 O O . PHE A 1 176 ? 9.881 -18.858 2.354 1.00 18.54 168 PHE A O 1
ATOM 1278 N N . ILE A 1 177 ? 11.609 -19.056 0.933 1.00 17.44 169 ILE A N 1
ATOM 1279 C CA . ILE A 1 177 ? 12.596 -18.689 1.929 1.00 17.52 169 ILE A CA 1
ATOM 1280 C C . ILE A 1 177 ? 12.304 -17.290 2.448 1.00 17.55 169 ILE A C 1
ATOM 1281 O O . ILE A 1 177 ? 12.442 -17.039 3.626 1.00 18.18 169 ILE A O 1
ATOM 1286 N N . ILE A 1 178 ? 11.881 -16.395 1.586 1.00 17.22 170 ILE A N 1
ATOM 1287 C CA . ILE A 1 178 ? 11.569 -15.058 1.991 1.00 16.87 170 ILE A CA 1
ATOM 1288 C C . ILE A 1 178 ? 10.329 -15.034 2.881 1.00 16.50 170 ILE A C 1
ATOM 1289 O O . ILE A 1 178 ? 10.339 -14.470 3.918 1.00 16.91 170 ILE A O 1
ATOM 1293 N N . CYS A 1 179 ? 9.273 -15.652 2.430 1.00 17.09 171 CYS A N 1
ATOM 1294 C CA . CYS A 1 179 ? 8.032 -15.677 3.176 1.00 18.23 171 CYS A CA 1
ATOM 1295 C C . CYS A 1 179 ? 8.179 -16.326 4.543 1.00 17.86 171 CYS A C 1
ATOM 1296 O O . CYS A 1 179 ? 7.659 -15.840 5.516 1.00 18.49 171 CYS A O 1
ATOM 1299 N N . ILE A 1 180 ? 8.869 -17.442 4.604 1.00 16.73 172 ILE A N 1
ATOM 1300 C CA . ILE A 1 180 ? 9.035 -18.167 5.855 1.00 16.89 172 ILE A CA 1
ATOM 1301 C C . ILE A 1 180 ? 9.769 -17.302 6.866 1.00 16.67 172 ILE A C 1
ATOM 1302 O O . ILE A 1 180 ? 9.368 -17.224 8.037 1.00 17.98 172 ILE A O 1
ATOM 1307 N N . GLN A 1 181 ? 10.828 -16.625 6.443 1.00 16.77 173 GLN A N 1
ATOM 1308 C CA . GLN A 1 181 ? 11.564 -15.783 7.400 1.00 17.36 173 GLN A CA 1
ATOM 1309 C C . GLN A 1 181 ? 10.782 -14.560 7.837 1.00 16.76 173 GLN A C 1
ATOM 1310 O O . GLN A 1 181 ? 10.811 -14.205 9.011 1.00 18.21 173 GLN A O 1
ATOM 1316 N N . MET A 1 182 ? 10.088 -13.913 6.903 1.00 16.00 174 MET A N 1
ATOM 1317 C CA . MET A 1 182 ? 9.393 -12.669 7.227 1.00 16.02 174 MET A CA 1
ATOM 1318 C C . MET A 1 182 ? 8.073 -12.868 7.962 1.00 15.77 174 MET A C 1
ATOM 1319 O O . MET A 1 182 ? 7.529 -11.912 8.517 1.00 16.56 174 MET A O 1
ATOM 1324 N N . ILE A 1 183 ? 7.590 -14.102 7.990 1.00 15.81 175 ILE A N 1
ATOM 1325 C CA . ILE A 1 183 ? 6.317 -14.414 8.642 1.00 15.86 175 ILE A CA 1
ATOM 1326 C C . ILE A 1 183 ? 6.554 -15.390 9.794 1.00 16.24 175 ILE A C 1
ATOM 1327 O O . ILE A 1 183 ? 6.379 -15.018 10.956 1.00 16.79 175 ILE A O 1
ATOM 1332 N N . SER A 1 184 ? 6.945 -16.621 9.493 1.00 15.54 176 SER A N 1
ATOM 1333 C CA . SER A 1 184 ? 7.150 -17.619 10.546 1.00 15.14 176 SER A CA 1
ATOM 1334 C C . SER A 1 184 ? 8.255 -17.240 11.524 1.00 14.25 176 SER A C 1
ATOM 1335 O O . SER A 1 184 ? 8.048 -17.294 12.744 1.00 16.76 176 SER A O 1
ATOM 1338 N N . GLU A 1 185 ? 9.427 -16.881 11.022 1.00 14.98 177 GLU A N 1
ATOM 1339 C CA . GLU A 1 185 ? 10.555 -16.591 11.913 1.00 14.56 177 GLU A CA 1
ATOM 1340 C C . GLU A 1 185 ? 10.331 -15.295 12.683 1.00 14.64 177 GLU A C 1
ATOM 1341 O O . GLU A 1 185 ? 10.694 -15.192 13.855 1.00 15.82 177 GLU A O 1
ATOM 1347 N N . ALA A 1 186 ? 9.715 -14.308 12.039 1.00 15.26 178 ALA A N 1
ATOM 1348 C CA . ALA A 1 186 ? 9.356 -13.065 12.714 1.00 15.63 178 ALA A CA 1
ATOM 1349 C C . ALA A 1 186 ? 8.334 -13.305 13.817 1.00 15.14 178 ALA A C 1
ATOM 1350 O O . ALA A 1 186 ? 8.424 -12.687 14.877 1.00 16.37 178 ALA A O 1
ATOM 1352 N N . ALA A 1 187 ? 7.361 -14.185 13.572 1.00 14.94 179 ALA A N 1
ATOM 1353 C CA . ALA A 1 187 ? 6.405 -14.551 14.618 1.00 15.45 179 ALA A CA 1
ATOM 1354 C C . ALA A 1 187 ? 7.131 -15.238 15.793 1.00 15.61 179 ALA A C 1
ATOM 1355 O O . ALA A 1 187 ? 6.825 -14.972 16.974 1.00 15.91 179 ALA A O 1
ATOM 1357 N N . ARG A 1 188 ? 8.097 -16.098 15.487 1.00 14.72 180 ARG A N 1
ATOM 1358 C CA . ARG A 1 188 ? 8.836 -16.836 16.530 1.00 14.96 180 ARG A CA 1
ATOM 1359 C C . ARG A 1 188 ? 9.780 -15.969 17.366 1.00 15.49 180 ARG A C 1
ATOM 1360 O O . ARG A 1 188 ? 10.019 -16.278 18.538 1.00 16.60 180 ARG A O 1
ATOM 1368 N N . PHE A 1 189 ? 10.325 -14.909 16.781 1.00 15.62 181 PHE A N 1
ATOM 1369 C CA . PHE A 1 189 ? 11.372 -14.120 17.420 1.00 15.44 181 PHE A CA 1
ATOM 1370 C C . PHE A 1 189 ? 11.112 -12.627 17.322 1.00 15.19 181 PHE A C 1
ATOM 1371 O O . PHE A 1 189 ? 11.126 -12.082 16.215 1.00 15.95 181 PHE A O 1
ATOM 1379 N N . GLN A 1 190 ? 10.930 -11.940 18.451 1.00 16.12 182 GLN A N 1
ATOM 1380 C CA . GLN A 1 190 ? 10.882 -10.462 18.418 1.00 16.99 182 GLN A CA 1
ATOM 1381 C C . GLN A 1 190 ? 12.113 -9.889 17.743 1.00 16.05 182 GLN A C 1
ATOM 1382 O O . GLN A 1 190 ? 12.025 -8.849 17.090 1.00 17.57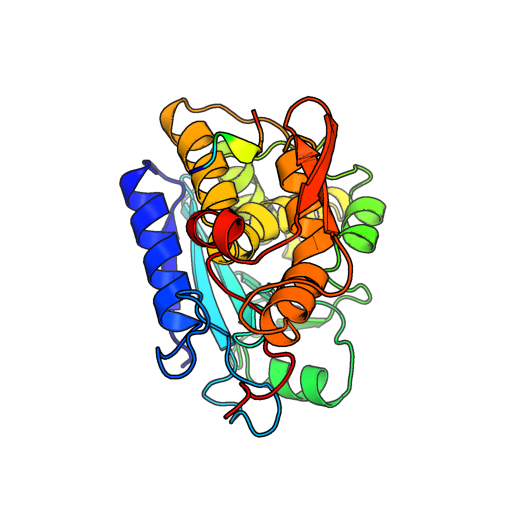 182 GLN A O 1
ATOM 1388 N N . TYR A 1 191 ? 13.267 -10.526 17.934 1.00 16.22 183 TYR A N 1
ATOM 1389 C CA . TYR A 1 191 ? 14.495 -10.032 17.317 1.00 17.23 183 TYR A CA 1
ATOM 1390 C C . TYR A 1 191 ? 14.419 -10.009 15.794 1.00 17.44 183 TYR A C 1
ATOM 1391 O O . TYR A 1 191 ? 14.851 -9.041 15.163 1.00 18.00 183 TYR A O 1
ATOM 1400 N N . ILE A 1 192 ? 13.866 -11.072 15.214 1.00 15.81 184 ILE A N 1
ATOM 1401 C CA . ILE A 1 192 ? 13.746 -11.169 13.759 1.00 15.55 184 ILE A CA 1
ATOM 1402 C C . ILE A 1 192 ? 12.646 -10.243 13.244 1.00 16.31 184 ILE A C 1
ATOM 1403 O O . ILE A 1 192 ? 12.793 -9.617 12.196 1.00 17.36 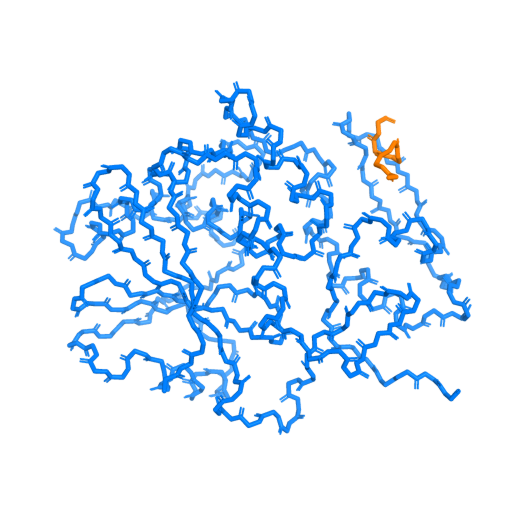184 ILE A O 1
ATOM 1408 N N . GLU A 1 193 ? 11.543 -10.156 13.977 1.00 16.32 185 GLU A N 1
ATOM 1409 C CA . GLU A 1 193 ? 10.532 -9.133 13.701 1.00 16.36 185 GLU A CA 1
ATOM 1410 C C . GLU A 1 193 ? 11.196 -7.758 13.647 1.00 15.48 185 GLU A C 1
ATOM 1411 O O . GLU A 1 193 ? 10.934 -6.969 12.733 1.00 16.72 185 GLU A O 1
ATOM 1417 N N . GLY A 1 194 ? 12.075 -7.489 14.610 1.00 17.01 186 GLY A N 1
ATOM 1418 C CA . GLY A 1 194 ? 12.791 -6.216 14.661 1.00 18.02 186 GLY A CA 1
ATOM 1419 C C . GLY A 1 194 ? 13.654 -5.974 13.440 1.00 18.23 186 GLY A C 1
ATOM 1420 O O . GLY A 1 194 ? 13.699 -4.860 12.912 1.00 18.83 186 GLY A O 1
ATOM 1421 N N . GLU A 1 195 ? 14.301 -7.020 12.990 1.00 17.40 187 GLU A N 1
ATOM 1422 C CA . GLU A 1 195 ? 15.149 -6.970 11.808 1.00 19.24 187 GLU A CA 1
ATOM 1423 C C . GLU A 1 195 ? 14.329 -6.626 10.570 1.00 17.87 187 GLU A C 1
ATOM 1424 O O . GLU A 1 195 ? 14.762 -5.903 9.742 1.00 20.26 187 GLU A O 1
ATOM 1430 N N . MET A 1 196 ? 13.141 -7.160 10.479 1.00 17.50 188 MET A N 1
ATOM 1431 C CA . MET A 1 196 ? 12.260 -6.859 9.349 1.00 17.75 188 MET A CA 1
ATOM 1432 C C . MET A 1 196 ? 11.660 -5.450 9.447 1.00 17.43 188 MET A C 1
ATOM 1433 O O . MET A 1 196 ? 11.531 -4.742 8.441 1.00 18.85 188 MET A O 1
ATOM 1438 N N . ARG A 1 197 ? 11.341 -5.026 10.671 1.00 17.70 189 ARG A N 1
ATOM 1439 C CA . ARG A 1 197 ? 10.868 -3.661 10.918 1.00 17.93 189 ARG A CA 1
ATOM 1440 C C . ARG A 1 197 ? 11.888 -2.642 10.432 1.00 17.71 189 ARG A C 1
ATOM 1441 O O . ARG A 1 197 ? 11.521 -1.660 9.779 1.00 18.33 189 ARG A O 1
ATOM 1449 N N . THR A 1 198 ? 13.166 -2.876 10.741 1.00 18.36 190 THR A N 1
ATOM 1450 C CA . THR A 1 198 ? 14.235 -1.978 10.310 1.00 19.57 190 THR A CA 1
ATOM 1451 C C . THR A 1 198 ? 14.312 -1.895 8.775 1.00 18.43 190 THR A C 1
ATOM 1452 O O . THR A 1 198 ? 14.402 -0.813 8.210 1.00 19.79 190 THR A O 1
ATOM 1456 N N . ARG A 1 199 ? 14.236 -3.035 8.107 1.00 17.15 191 ARG A N 1
ATOM 1457 C CA . ARG A 1 199 ? 14.262 -3.049 6.644 1.00 17.53 191 ARG A CA 1
ATOM 1458 C C . ARG A 1 199 ? 13.100 -2.253 6.055 1.00 17.00 191 ARG A C 1
ATOM 1459 O O . ARG A 1 199 ? 13.267 -1.532 5.068 1.00 19.71 191 ARG A O 1
ATOM 1467 N N . ILE A 1 200 ? 11.925 -2.371 6.668 1.00 17.88 192 ILE A N 1
ATOM 1468 C CA . ILE A 1 200 ? 10.743 -1.637 6.211 1.00 19.05 192 ILE A CA 1
ATOM 1469 C C . ILE A 1 200 ? 10.905 -0.144 6.479 1.00 17.53 192 ILE A C 1
ATOM 1470 O O . ILE A 1 200 ? 10.643 0.692 5.599 1.00 20.76 192 ILE A O 1
ATOM 1475 N N . ARG A 1 201 ? 11.352 0.188 7.683 1.00 18.26 193 ARG A N 1
ATOM 1476 C CA . ARG A 1 201 ? 11.504 1.576 8.054 1.00 19.35 193 ARG A CA 1
ATOM 1477 C C . ARG A 1 201 ? 12.390 2.359 7.101 1.00 20.51 193 ARG A C 1
ATOM 1478 O O . ARG A 1 201 ? 12.119 3.505 6.819 1.00 23.49 193 ARG A O 1
ATOM 1486 N N . TYR A 1 202 ? 13.465 1.749 6.636 1.00 20.22 194 TYR A N 1
ATOM 1487 C CA . TYR A 1 202 ? 14.402 2.416 5.765 1.00 23.72 194 TYR A CA 1
ATOM 1488 C C . TYR A 1 202 ? 14.328 1.950 4.303 1.00 26.21 194 TYR A C 1
ATOM 1489 O O . TYR A 1 202 ? 15.183 2.331 3.498 1.00 30.85 194 TYR A O 1
ATOM 1498 N N . ASN A 1 203 ? 13.314 1.163 3.950 1.00 23.29 195 ASN A N 1
ATOM 1499 C CA . ASN A 1 203 ? 13.157 0.616 2.606 1.00 24.52 195 ASN A CA 1
ATOM 1500 C C . ASN A 1 203 ? 14.447 0.020 2.096 1.00 24.26 195 ASN A C 1
ATOM 1501 O O . ASN A 1 203 ? 14.906 0.321 0.998 1.00 31.16 195 ASN A O 1
ATOM 1506 N N . ARG A 1 204 ? 15.030 -0.826 2.913 1.00 24.11 196 ARG A N 1
ATOM 1507 C CA . ARG A 1 204 ? 16.255 -1.468 2.581 1.00 28.65 196 ARG A CA 1
ATOM 1508 C C . ARG A 1 204 ? 15.908 -2.923 2.386 1.00 24.79 196 ARG A C 1
ATOM 1509 O O . ARG A 1 204 ? 15.006 -3.424 2.991 1.00 33.61 196 ARG A O 1
ATOM 1517 N N . ARG A 1 205 ? 16.656 -3.563 1.490 1.00 24.04 197 ARG A N 1
ATOM 1518 C CA . ARG A 1 205 ? 16.496 -5.000 1.375 1.00 24.28 197 ARG A CA 1
ATOM 1519 C C . ARG A 1 205 ? 17.900 -5.481 1.581 1.00 25.48 197 ARG A C 1
ATOM 1520 O O . ARG A 1 205 ? 18.837 -4.959 1.006 1.00 31.50 197 ARG A O 1
ATOM 1528 N N . SER A 1 206 ? 18.062 -6.459 2.433 1.00 23.44 198 SER A N 1
ATOM 1529 C CA . SER A 1 206 ? 19.375 -7.016 2.690 1.00 23.76 198 SER A CA 1
ATOM 1530 C C . SER A 1 206 ? 19.208 -8.416 3.225 1.00 21.14 198 SER A C 1
ATOM 1531 O O . SER A 1 206 ? 18.182 -8.741 3.837 1.00 20.50 198 SER A O 1
ATOM 1534 N N . ALA A 1 207 ? 20.216 -9.241 2.979 1.00 21.39 199 ALA A N 1
ATOM 1535 C CA . ALA A 1 207 ? 20.228 -10.611 3.454 1.00 21.32 199 ALA A CA 1
ATOM 1536 C C . ALA A 1 207 ? 20.361 -10.632 4.972 1.00 22.00 199 ALA A C 1
ATOM 1537 O O . ALA A 1 207 ? 20.898 -9.690 5.565 1.00 22.06 199 ALA A O 1
ATOM 1539 N N . PRO A 1 208 ? 19.862 -11.697 5.613 1.00 20.75 200 PRO A N 1
ATOM 1540 C CA . PRO A 1 208 ? 19.994 -11.811 7.070 1.00 20.53 200 PRO A CA 1
ATOM 1541 C C . PRO A 1 208 ? 21.437 -12.028 7.493 1.00 21.88 200 PRO A C 1
ATOM 1542 O O . PRO A 1 208 ? 22.149 -12.808 6.853 1.00 21.94 200 PRO A O 1
ATOM 1546 N N . ASP A 1 209 ? 21.855 -11.352 8.564 1.00 21.48 201 ASP A N 1
ATOM 1547 C CA . ASP A 1 209 ? 23.206 -11.521 9.086 1.00 23.07 201 ASP A CA 1
ATOM 1548 C C . ASP A 1 209 ? 23.281 -12.808 9.924 1.00 22.05 201 ASP A C 1
ATOM 1549 O O . ASP A 1 209 ? 22.259 -13.472 10.141 1.00 21.32 201 ASP A O 1
ATOM 1554 N N . PRO A 1 210 ? 24.488 -13.180 10.386 1.00 23.30 202 PRO A N 1
ATOM 1555 C CA . PRO A 1 210 ? 24.637 -14.444 11.105 1.00 24.24 202 PRO A CA 1
ATOM 1556 C C . PRO A 1 210 ? 23.792 -14.569 12.362 1.00 22.61 202 PRO A C 1
ATOM 1557 O O . PRO A 1 210 ? 23.441 -15.686 12.741 1.00 24.34 202 PRO A O 1
ATOM 1561 N N . SER A 1 211 ? 23.476 -13.448 13.011 1.00 21.59 203 SER A N 1
ATOM 1562 C CA . SER A 1 211 ? 22.669 -13.511 14.232 1.00 21.53 203 SER A CA 1
ATOM 1563 C C . SER A 1 211 ? 21.269 -14.053 13.918 1.00 21.24 203 SER A C 1
ATOM 1564 O O . SER A 1 211 ? 20.731 -14.905 14.638 1.00 22.35 203 SER A O 1
ATOM 1567 N N . VAL A 1 212 ? 20.712 -13.593 12.804 1.00 19.72 204 VAL A N 1
ATOM 1568 C CA . VAL A 1 212 ? 19.397 -14.037 12.362 1.00 19.03 204 VAL A CA 1
ATOM 1569 C C . VAL A 1 212 ? 19.426 -15.510 11.946 1.00 18.13 204 VAL A C 1
ATOM 1570 O O . VAL A 1 212 ? 18.600 -16.312 12.372 1.00 19.01 204 VAL A O 1
ATOM 1574 N N . ILE A 1 213 ? 20.395 -15.865 11.121 1.00 18.63 205 ILE A N 1
ATOM 1575 C CA . ILE A 1 213 ? 20.491 -17.230 10.623 1.00 19.01 205 ILE A CA 1
ATOM 1576 C C . ILE A 1 213 ? 20.673 -18.228 11.773 1.00 20.22 205 ILE A C 1
ATOM 1577 O O . ILE A 1 213 ? 19.999 -19.253 11.818 1.00 20.11 205 ILE A O 1
ATOM 1582 N N . THR A 1 214 ? 21.551 -17.902 12.721 1.00 20.08 206 THR A N 1
ATOM 1583 C CA . THR A 1 214 ? 21.821 -18.807 13.820 1.00 20.02 206 THR A CA 1
ATOM 1584 C C . THR A 1 214 ? 20.607 -18.921 14.765 1.00 19.69 206 THR A C 1
ATOM 1585 O O . THR A 1 214 ? 20.315 -20.013 15.251 1.00 20.67 206 THR A O 1
ATOM 1589 N N . LEU A 1 215 ? 19.882 -17.825 14.996 1.00 19.90 207 LEU A N 1
ATOM 1590 C CA . LEU A 1 215 ? 18.623 -17.919 15.761 1.00 19.41 207 LEU A CA 1
ATOM 1591 C C . LEU A 1 215 ? 17.626 -18.851 15.086 1.00 18.97 207 LEU A C 1
ATOM 1592 O O . LEU A 1 215 ? 17.077 -19.735 15.740 1.00 18.39 207 LEU A O 1
ATOM 1597 N N . GLU A 1 216 ? 17.429 -18.684 13.773 1.00 17.58 208 GLU A N 1
ATOM 1598 C CA . GLU A 1 216 ? 16.523 -19.553 13.027 1.00 18.01 208 GLU A CA 1
ATOM 1599 C C . GLU A 1 216 ? 16.931 -21.008 13.201 1.00 17.96 208 GLU A C 1
ATOM 1600 O O . GLU A 1 216 ? 16.094 -21.857 13.475 1.00 19.00 208 GLU A O 1
ATOM 1606 N N . ASN A 1 217 ? 18.227 -21.280 13.061 1.00 17.97 209 ASN A N 1
ATOM 1607 C CA . ASN A 1 217 ? 18.734 -22.647 13.151 1.00 19.15 209 ASN A CA 1
ATOM 1608 C C . ASN A 1 217 ? 18.588 -23.249 14.533 1.00 19.49 209 ASN A C 1
ATOM 1609 O O . ASN A 1 217 ? 18.561 -24.471 14.684 1.00 22.07 209 ASN A O 1
ATOM 1614 N N . SER A 1 218 ? 18.506 -22.378 15.531 1.00 18.36 210 SER A N 1
ATOM 1615 C CA . SER A 1 218 ? 18.516 -22.780 16.928 1.00 17.25 210 SER A CA 1
ATOM 1616 C C . SER A 1 218 ? 17.147 -22.776 17.610 1.00 16.63 210 SER A C 1
ATOM 1617 O O . SER A 1 218 ? 17.058 -23.071 18.805 1.00 18.34 210 SER A O 1
ATOM 1620 N N . TRP A 1 219 ? 16.083 -22.462 16.883 1.00 16.64 211 TRP A N 1
ATOM 1621 C CA . TRP A 1 219 ? 14.774 -22.264 17.513 1.00 15.83 211 TRP A CA 1
ATOM 1622 C C . TRP A 1 219 ? 14.315 -23.501 18.278 1.00 16.15 211 TRP A C 1
ATOM 1623 O O . TRP A 1 219 ? 13.840 -23.402 19.424 1.00 17.12 211 TRP A O 1
ATOM 1634 N N . GLY A 1 220 ? 14.454 -24.670 17.659 1.00 16.31 212 GLY A N 1
ATOM 1635 C CA . GLY A 1 220 ? 14.045 -25.905 18.305 1.00 17.91 212 GLY A CA 1
ATOM 1636 C C . GLY A 1 220 ? 14.861 -26.193 19.545 1.00 16.96 212 GLY A C 1
ATOM 1637 O O . GLY A 1 220 ? 14.316 -26.578 20.582 1.00 18.47 212 GLY A O 1
ATOM 1638 N N . ARG A 1 221 ? 16.169 -26.013 19.433 1.00 16.94 213 ARG A N 1
ATOM 1639 C CA . ARG A 1 221 ? 17.078 -26.257 20.553 1.00 18.36 213 ARG A CA 1
ATOM 1640 C C . ARG A 1 221 ? 16.877 -25.277 21.699 1.00 16.65 213 ARG A C 1
ATOM 1641 O O . ARG A 1 221 ? 16.926 -25.675 22.873 1.00 17.95 213 ARG A O 1
ATOM 1644 N N . LEU A 1 222 ? 16.649 -24.007 21.385 1.00 15.75 214 LEU A N 1
ATOM 1645 C CA . LEU A 1 222 ? 16.324 -23.016 22.420 1.00 15.88 214 LEU A CA 1
ATOM 1646 C C . LEU A 1 222 ? 15.010 -23.361 23.122 1.00 15.85 214 LEU A C 1
ATOM 1647 O O . LEU A 1 222 ? 14.909 -23.265 24.359 1.00 16.93 214 LEU A O 1
ATOM 1652 N N . SER A 1 223 ? 14.015 -23.790 22.350 1.00 15.86 215 SER A N 1
ATOM 1653 C CA . SER A 1 223 ? 12.732 -24.186 22.929 1.00 15.76 215 SER A CA 1
ATOM 1654 C C . SER A 1 223 ? 12.917 -25.322 23.948 1.00 16.57 215 SER A C 1
ATOM 1655 O O . SER A 1 223 ? 12.358 -25.289 25.047 1.00 17.41 215 SER A O 1
ATOM 1658 N N . THR A 1 224 ? 13.699 -26.327 23.571 1.00 15.81 216 THR A N 1
ATOM 1659 C CA . THR A 1 224 ? 13.942 -27.465 24.445 1.00 16.90 216 THR A CA 1
ATOM 1660 C C . THR A 1 224 ? 14.774 -27.037 25.647 1.00 16.81 216 THR A C 1
ATOM 1661 O O . THR A 1 224 ? 14.449 -27.402 26.782 1.00 17.42 216 THR A O 1
ATOM 1665 N N . ALA A 1 225 ? 15.829 -26.255 25.421 1.00 16.44 217 ALA A N 1
ATOM 1666 C CA . ALA A 1 225 ? 16.708 -25.863 26.530 1.00 17.20 217 ALA A CA 1
ATOM 1667 C C . ALA A 1 225 ? 15.943 -25.049 27.574 1.00 18.28 217 ALA A C 1
ATOM 1668 O O . ALA A 1 225 ? 16.131 -25.227 28.776 1.00 18.07 217 ALA A O 1
ATOM 1670 N N . ILE A 1 226 ? 15.070 -24.164 27.112 1.00 17.01 218 ILE A N 1
ATOM 1671 C CA . ILE A 1 226 ? 14.271 -23.350 28.029 1.00 17.36 218 ILE A CA 1
ATOM 1672 C C . ILE A 1 226 ? 13.315 -24.231 28.830 1.00 17.85 218 ILE A C 1
ATOM 1673 O O . ILE A 1 226 ? 13.212 -24.114 30.050 1.00 18.33 218 ILE A O 1
ATOM 1678 N N . GLN A 1 227 ? 12.615 -25.116 28.139 1.00 17.38 219 GLN A N 1
ATOM 1679 C CA . GLN A 1 227 ? 11.577 -25.932 28.769 1.00 17.46 219 GLN A CA 1
ATOM 1680 C C . GLN A 1 227 ? 12.129 -26.996 29.711 1.00 17.93 219 GLN A C 1
ATOM 1681 O O . GLN A 1 227 ? 11.465 -27.374 30.683 1.00 20.87 219 GLN A O 1
ATOM 1687 N N . GLU A 1 228 ? 13.357 -27.433 29.445 1.00 15.78 220 GLU A N 1
ATOM 1688 C CA . GLU A 1 228 ? 14.022 -28.441 30.253 1.00 19.30 220 GLU A CA 1
ATOM 1689 C C . GLU A 1 228 ? 15.024 -27.852 31.231 1.00 19.68 220 GLU A C 1
ATOM 1690 O O . GLU A 1 228 ? 15.701 -28.599 31.931 1.00 24.15 220 GLU A O 1
ATOM 1696 N N . SER A 1 229 ? 15.067 -26.522 31.325 1.00 18.44 221 SER A N 1
ATOM 1697 C CA . SER A 1 229 ? 16.003 -25.842 32.202 1.00 19.72 221 SER A CA 1
ATOM 1698 C C . SER A 1 229 ? 15.670 -26.109 33.658 1.00 20.50 221 SER A C 1
ATOM 1699 O O . SER A 1 229 ? 14.552 -26.512 33.995 1.00 22.63 221 SER A O 1
ATOM 1702 N N . ASN A 1 230 ? 16.654 -25.856 34.510 1.00 20.80 222 ASN A N 1
ATOM 1703 C CA . ASN A 1 230 ? 16.467 -25.970 35.938 1.00 22.27 222 ASN A CA 1
ATOM 1704 C C . ASN A 1 230 ? 16.247 -24.565 36.457 1.00 20.43 222 ASN A C 1
ATOM 1705 O O . ASN A 1 230 ? 17.195 -23.793 36.586 1.00 20.33 222 ASN A O 1
ATOM 1710 N N . GLN A 1 231 ? 14.978 -24.222 36.682 1.00 19.89 223 GLN A N 1
ATOM 1711 C CA . GLN A 1 231 ? 14.594 -22.901 37.158 1.00 20.92 223 GLN A CA 1
ATOM 1712 C C . GLN A 1 231 ? 15.079 -21.794 36.213 1.00 18.72 223 GLN A C 1
ATOM 1713 O O . GLN A 1 231 ? 15.322 -20.676 36.643 1.00 20.49 223 GLN A O 1
ATOM 1719 N N . GLY A 1 232 ? 15.212 -22.117 34.919 1.00 18.49 224 GLY A N 1
ATOM 1720 C CA . GLY A 1 232 ? 15.696 -21.156 33.919 1.00 17.20 224 GLY A CA 1
ATOM 1721 C C . GLY A 1 232 ? 17.137 -21.337 33.497 1.00 17.07 224 GLY A C 1
ATOM 1722 O O . GLY A 1 232 ? 17.557 -20.799 32.468 1.00 18.20 224 GLY A O 1
ATOM 1723 N N . ALA A 1 233 ? 17.894 -22.093 34.288 1.00 17.22 225 ALA A N 1
ATOM 1724 C CA . ALA A 1 233 ? 19.300 -22.343 34.023 1.00 17.35 225 ALA A CA 1
ATOM 1725 C C . ALA A 1 233 ? 19.468 -23.527 33.073 1.00 18.52 225 ALA A C 1
ATOM 1726 O O . ALA A 1 233 ? 18.963 -24.626 33.330 1.00 20.18 225 ALA A O 1
ATOM 1728 N N . PHE A 1 234 ? 20.213 -23.310 31.993 1.00 18.55 226 PHE A N 1
ATOM 1729 C CA . PHE A 1 234 ? 20.438 -24.373 31.005 1.00 19.63 226 PHE A CA 1
ATOM 1730 C C . PHE A 1 234 ? 21.452 -25.369 31.538 1.00 21.43 226 PHE A C 1
ATOM 1731 O O . PHE A 1 234 ? 22.459 -24.980 32.115 1.00 25.13 226 PHE A O 1
ATOM 1739 N N . ALA A 1 235 ? 21.203 -26.652 31.325 1.00 22.45 227 ALA A N 1
ATOM 1740 C CA . ALA A 1 235 ? 22.200 -27.663 31.665 1.00 27.47 227 ALA A CA 1
ATOM 1741 C C . ALA A 1 235 ? 23.435 -27.530 30.773 1.00 26.13 227 ALA A C 1
ATOM 1742 O O . ALA A 1 235 ? 24.565 -27.731 31.219 1.00 32.54 227 ALA A O 1
ATOM 1744 N N . SER A 1 236 ? 23.200 -27.195 29.511 1.00 24.69 228 SER A N 1
ATOM 1745 C CA . SER A 1 236 ? 24.234 -27.094 28.495 1.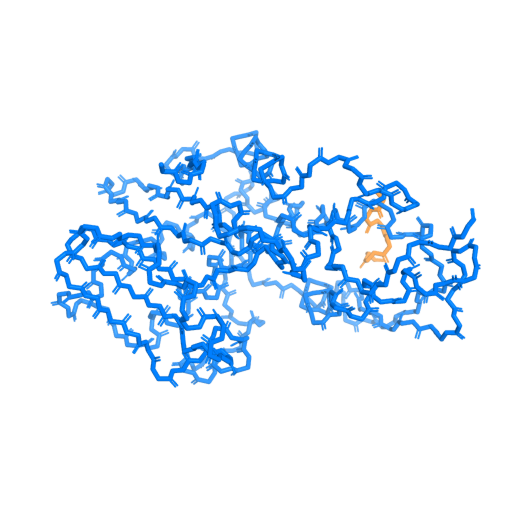00 26.45 228 SER A CA 1
ATOM 1746 C C . SER A 1 236 ? 24.080 -25.743 27.846 1.00 24.58 228 SER A C 1
ATOM 1747 O O . SER A 1 236 ? 22.971 -25.397 27.467 1.00 26.46 228 SER A O 1
ATOM 1750 N N . PRO A 1 237 ? 25.174 -24.984 27.690 1.00 24.65 229 PRO A N 1
ATOM 1751 C CA . PRO A 1 237 ? 25.001 -23.704 27.013 1.00 23.83 229 PRO A CA 1
ATOM 1752 C C . PRO A 1 237 ? 24.683 -23.887 25.534 1.00 24.25 229 PRO A C 1
ATOM 1753 O O . PRO A 1 237 ? 25.017 -24.917 24.946 1.00 27.32 229 PRO A O 1
ATOM 1757 N N . ILE A 1 238 ? 24.006 -22.906 24.966 1.00 23.35 230 ILE A N 1
ATOM 1758 C CA . ILE A 1 238 ? 23.725 -22.872 23.526 1.00 23.36 230 ILE A CA 1
ATOM 1759 C C . ILE A 1 238 ? 24.525 -21.752 22.888 1.00 23.27 230 ILE A C 1
ATOM 1760 O O . ILE A 1 238 ? 24.493 -20.611 23.352 1.00 24.12 230 ILE A O 1
ATOM 1765 N N . GLN A 1 239 ? 25.222 -22.079 21.800 1.00 23.84 231 GLN A N 1
ATOM 1766 C CA . GLN A 1 239 ? 26.037 -21.103 21.116 1.00 24.92 231 GLN A CA 1
ATOM 1767 C C . GLN A 1 239 ? 25.212 -20.386 20.060 1.00 22.25 231 GLN A C 1
ATOM 1768 O O . GLN A 1 239 ? 24.584 -21.022 19.224 1.00 26.71 231 GLN A O 1
ATOM 1774 N N . LEU A 1 240 ? 25.230 -19.061 20.109 1.00 23.68 232 LEU A N 1
ATOM 1775 C CA . LEU A 1 240 ? 24.637 -18.225 19.072 1.00 23.71 232 LEU A CA 1
ATOM 1776 C C . LEU A 1 240 ? 25.726 -17.350 18.439 1.00 25.51 232 LEU A C 1
ATOM 1777 O O . LEU A 1 240 ? 26.894 -17.394 18.855 1.00 26.78 232 LEU A O 1
ATOM 1782 N N . GLN A 1 241 ? 25.351 -16.558 17.439 1.00 23.87 233 GLN A N 1
ATOM 1783 C CA . GLN A 1 241 ? 26.287 -15.638 16.796 1.00 25.39 233 GLN A CA 1
ATOM 1784 C C . GLN A 1 241 ? 25.806 -14.206 16.900 1.00 26.10 233 GLN A C 1
ATOM 1785 O O . GLN A 1 241 ? 24.611 -13.935 16.841 1.00 24.19 233 GLN A O 1
ATOM 1791 N N . ARG A 1 242 ? 26.757 -13.290 17.010 1.00 27.53 234 ARG A N 1
ATOM 1792 C CA . ARG A 1 242 ? 26.483 -11.865 16.942 1.00 28.58 234 ARG A CA 1
ATOM 1793 C C . ARG A 1 242 ? 26.363 -11.466 15.479 1.00 27.19 234 ARG A C 1
ATOM 1794 O O . ARG A 1 242 ? 26.624 -12.267 14.576 1.00 27.59 234 ARG A O 1
ATOM 1802 N N . ARG A 1 243 ? 25.977 -10.237 15.237 1.00 28.88 235 ARG A N 1
ATOM 1803 C CA . ARG A 1 243 ? 25.840 -9.734 13.878 1.00 30.61 235 ARG A CA 1
ATOM 1804 C C . ARG A 1 243 ? 27.119 -9.832 13.081 1.00 31.59 235 ARG A C 1
ATOM 1805 O O . ARG A 1 243 ? 27.083 -10.050 11.913 1.00 32.30 235 ARG A O 1
ATOM 1813 N N . ASN A 1 244 ? 28.254 -9.653 13.736 1.00 32.80 236 ASN A N 1
ATOM 1814 C CA . ASN A 1 244 ? 29.544 -9.743 13.047 1.00 34.98 236 ASN A CA 1
ATOM 1815 C C . ASN A 1 244 ? 30.070 -11.171 12.917 1.00 34.44 236 ASN A C 1
ATOM 1816 O O . ASN A 1 244 ? 31.208 -11.375 12.474 1.00 38.69 236 ASN A O 1
ATOM 1821 N N . GLY A 1 245 ? 29.266 -12.146 13.342 1.00 32.34 237 GLY A N 1
ATOM 1822 C CA . GLY A 1 245 ? 29.589 -13.568 13.215 1.00 32.24 237 GLY A CA 1
ATOM 1823 C C . GLY A 1 245 ? 30.301 -14.176 14.415 1.00 32.23 237 GLY A C 1
ATOM 1824 O O . GLY A 1 245 ? 30.496 -15.399 14.474 1.00 31.57 237 GLY A O 1
ATOM 1825 N N . SER A 1 246 ? 30.686 -13.341 15.381 1.00 32.77 238 SER A N 1
ATOM 1826 C CA . SER A 1 246 ? 31.379 -13.826 16.572 1.00 29.50 238 SER A CA 1
ATOM 1827 C C . SER A 1 246 ? 30.429 -14.655 17.426 1.00 31.55 238 SER A C 1
ATOM 1828 O O . SER A 1 246 ? 29.229 -14.385 17.470 1.00 31.85 238 SER A O 1
ATOM 1831 N N . LYS A 1 247 ? 30.973 -15.666 18.091 1.00 34.37 239 LYS A N 1
ATOM 1832 C CA . LYS A 1 247 ? 30.165 -16.599 18.854 1.00 35.31 239 LYS A CA 1
ATOM 1833 C C . LYS A 1 247 ? 30.104 -16.207 20.319 1.00 31.83 239 LYS A C 1
ATOM 1834 O O . LYS A 1 247 ? 31.072 -15.697 20.882 1.00 33.97 239 LYS A O 1
ATOM 1840 N N . PHE A 1 248 ? 28.945 -16.434 20.923 1.00 29.22 240 PHE A N 1
ATOM 1841 C CA . PHE A 1 248 ? 28.780 -16.335 22.370 1.00 28.01 240 PHE A CA 1
ATOM 1842 C C . PHE A 1 248 ? 27.809 -17.411 22.837 1.00 29.36 240 PHE A C 1
ATOM 1843 O O . PHE A 1 248 ? 27.058 -17.976 22.043 1.00 28.84 240 PHE A O 1
ATOM 1851 N N . SER A 1 249 ? 27.821 -17.672 24.135 1.00 27.49 241 SER A N 1
ATOM 1852 C CA . SER A 1 249 ? 26.991 -18.714 24.706 1.00 27.37 241 SER A CA 1
ATOM 1853 C C . SER A 1 249 ? 25.863 -18.145 25.561 1.00 24.03 241 SER A C 1
ATOM 1854 O O . SER A 1 249 ? 26.020 -17.125 26.241 1.00 25.64 241 SER A O 1
ATOM 1857 N N . VAL A 1 250 ? 24.730 -18.830 25.502 1.00 21.34 242 VAL A N 1
ATOM 1858 C CA . VAL A 1 250 ? 23.553 -18.543 26.308 1.00 21.27 242 VAL A CA 1
ATOM 1859 C C . VAL A 1 250 ? 23.443 -19.618 27.380 1.00 20.02 242 VAL A C 1
ATOM 1860 O O . VAL A 1 250 ? 23.466 -20.811 27.074 1.00 19.79 242 VAL A O 1
ATOM 1864 N N . TYR A 1 251 ? 23.345 -19.179 28.633 1.00 20.73 243 TYR A N 1
ATOM 1865 C CA . TYR A 1 251 ? 23.333 -20.061 29.790 1.00 20.11 243 TYR A CA 1
ATOM 1866 C C . TYR A 1 251 ? 22.002 -20.076 30.533 1.00 19.63 243 TYR A C 1
ATOM 1867 O O . TYR A 1 251 ? 21.809 -20.885 31.450 1.00 18.53 243 TYR A O 1
ATOM 1876 N N . ASP A 1 252 ? 21.099 -19.170 30.166 1.00 19.13 244 ASP A N 1
ATOM 1877 C CA . ASP A 1 252 ? 19.893 -18.939 30.945 1.00 18.72 244 ASP A CA 1
ATOM 1878 C C . ASP A 1 252 ? 18.801 -18.376 30.063 1.00 18.21 244 ASP A C 1
ATOM 1879 O O . ASP A 1 252 ? 19.086 -17.656 29.113 1.00 20.44 244 ASP A O 1
ATOM 1884 N N . VAL A 1 253 ? 17.551 -18.665 30.413 1.00 17.68 245 VAL A N 1
ATOM 1885 C CA . VAL A 1 253 ? 16.400 -18.099 29.697 1.00 17.42 245 VAL A CA 1
ATOM 1886 C C . VAL A 1 253 ? 16.320 -16.571 29.774 1.00 17.96 245 VAL A C 1
ATOM 1887 O O . VAL A 1 253 ? 15.802 -15.932 28.861 1.00 19.63 245 VAL A O 1
ATOM 1891 N N . SER A 1 254 ? 16.838 -15.987 30.852 1.00 18.85 246 SER A N 1
ATOM 1892 C CA . SER A 1 254 ? 16.644 -14.565 31.123 1.00 20.45 246 SER A CA 1
ATOM 1893 C C . SER A 1 254 ? 16.981 -13.680 29.937 1.00 21.38 246 SER A C 1
ATOM 1894 O O . SER A 1 254 ? 16.208 -12.796 29.561 1.00 22.95 246 SER A O 1
ATOM 1897 N N . ILE A 1 255 ? 18.134 -13.942 29.336 1.00 21.52 247 ILE A N 1
ATOM 1898 C CA . ILE A 1 255 ? 18.637 -13.091 28.273 1.00 21.23 247 ILE A CA 1
ATOM 1899 C C . ILE A 1 255 ? 17.829 -13.278 26.976 1.00 21.48 247 ILE A C 1
ATOM 1900 O O . ILE A 1 255 ? 17.908 -12.444 26.062 1.00 22.92 247 ILE A O 1
ATOM 1904 N N . LEU A 1 256 ? 17.041 -14.354 26.896 1.00 19.25 248 LEU A N 1
ATOM 1905 C CA . LEU A 1 256 ? 16.244 -14.638 25.690 1.00 19.85 248 LEU A CA 1
ATOM 1906 C C . LEU A 1 256 ? 14.801 -14.146 25.760 1.00 17.92 248 LEU A C 1
ATOM 1907 O O . LEU A 1 256 ? 14.104 -14.164 24.752 1.00 18.22 248 LEU A O 1
ATOM 1912 N N . ILE A 1 257 ? 14.341 -13.682 26.921 1.00 19.80 249 ILE A N 1
ATOM 1913 C CA . ILE A 1 257 ? 12.948 -13.240 27.037 1.00 19.37 249 ILE A CA 1
ATOM 1914 C C . ILE A 1 257 ? 12.596 -12.115 26.025 1.00 20.51 249 ILE A C 1
ATOM 1915 O O . ILE A 1 257 ? 11.511 -12.134 25.454 1.00 21.58 249 ILE A O 1
ATOM 1920 N N . PRO A 1 258 ? 13.515 -11.159 25.776 1.00 20.88 250 PRO A N 1
ATOM 1921 C CA . PRO A 1 258 ? 13.225 -10.135 24.760 1.00 21.46 250 PRO A CA 1
ATOM 1922 C C . PRO A 1 258 ? 13.394 -10.580 23.301 1.00 20.73 250 PRO A C 1
ATOM 1923 O O . PRO A 1 258 ? 13.051 -9.809 22.395 1.00 21.75 250 PRO A O 1
ATOM 1927 N N . ILE A 1 259 ? 13.917 -11.790 23.086 1.00 17.51 251 ILE A N 1
ATOM 1928 C CA . ILE A 1 259 ? 14.393 -12.281 21.780 1.00 17.87 251 ILE A CA 1
ATOM 1929 C C . ILE A 1 259 ? 13.465 -13.314 21.146 1.00 16.92 251 ILE A C 1
ATOM 1930 O O . ILE A 1 259 ? 13.210 -13.255 19.936 1.00 17.46 251 ILE A O 1
ATOM 1935 N N . ILE A 1 260 ? 12.973 -14.256 21.956 1.00 17.93 252 ILE A N 1
ATOM 1936 C CA . ILE A 1 260 ? 12.133 -15.354 21.478 1.00 17.63 252 ILE A CA 1
ATOM 1937 C C . ILE A 1 260 ? 10.696 -15.119 21.960 1.00 16.52 252 ILE A C 1
ATOM 1938 O O . ILE A 1 260 ? 10.457 -14.868 23.155 1.00 19.63 252 ILE A O 1
ATOM 1943 N N . ALA A 1 261 ? 9.751 -15.171 21.021 1.00 16.37 253 ALA A N 1
ATOM 1944 C CA . ALA A 1 261 ? 8.328 -14.864 21.260 1.00 17.24 253 ALA A CA 1
ATOM 1945 C C . ALA A 1 261 ? 7.419 -16.071 21.383 1.00 17.40 253 ALA A C 1
ATOM 1946 O O . ALA A 1 261 ? 6.341 -15.961 21.944 1.00 19.16 253 ALA A O 1
ATOM 1948 N N . LEU A 1 262 ? 7.838 -17.195 20.810 1.00 16.30 254 LEU A N 1
ATOM 1949 C CA . LEU A 1 262 ? 7.050 -18.427 20.718 1.00 18.51 254 LEU A CA 1
ATOM 1950 C C . LEU A 1 262 ? 8.030 -19.578 20.805 1.00 16.37 254 LEU A C 1
ATOM 1951 O O . LEU A 1 262 ? 9.125 -19.501 20.225 1.00 17.80 254 LEU A O 1
ATOM 1956 N N . MET A 1 263 ? 7.628 -20.651 21.473 1.00 16.20 255 MET A N 1
ATOM 1957 C CA . MET A 1 263 ? 8.394 -21.894 21.502 1.00 16.42 255 MET A CA 1
ATOM 1958 C C . MET A 1 263 ? 7.531 -23.061 21.069 1.00 16.69 255 MET A C 1
ATOM 1959 O O . MET A 1 263 ? 6.328 -23.110 21.352 1.00 17.01 255 MET A O 1
ATOM 1964 N N . VAL A 1 264 ? 8.151 -24.012 20.387 1.00 17.38 256 VAL A N 1
ATOM 1965 C CA . VAL A 1 264 ? 7.489 -25.291 20.122 1.00 16.82 256 VAL A CA 1
ATOM 1966 C C . VAL A 1 264 ? 7.372 -26.073 21.437 1.00 16.67 256 VAL A C 1
ATOM 1967 O O . VAL A 1 264 ? 8.291 -26.066 22.265 1.00 17.53 256 VAL A O 1
ATOM 1971 N N . TYR A 1 265 ? 6.241 -26.746 21.617 1.00 17.32 257 TYR A N 1
ATOM 1972 C CA . TYR A 1 265 ? 6.014 -27.555 22.820 1.00 18.58 257 TYR A CA 1
ATOM 1973 C C . TYR A 1 265 ? 6.979 -28.744 22.844 1.00 19.44 257 TYR A C 1
ATOM 1974 O O . TYR A 1 265 ? 7.022 -29.521 21.893 1.00 21.32 257 TYR A O 1
ATOM 1983 N N . ARG A 1 266 ? 7.736 -28.873 23.934 1.00 20.21 258 ARG A N 1
ATOM 1984 C CA . ARG A 1 266 ? 8.700 -29.972 24.094 1.00 22.58 258 ARG A CA 1
ATOM 1985 C C . ARG A 1 266 ? 8.436 -30.894 25.265 1.00 24.90 258 ARG A C 1
ATOM 1986 O O . ARG A 1 266 ? 8.728 -32.087 25.193 1.00 30.64 258 ARG A O 1
ATOM 1994 N N . CYS A 1 267 ? 7.930 -30.336 26.356 1.00 27.01 259 CYS A N 1
ATOM 1995 C CA . CYS A 1 267 ? 7.616 -31.124 27.544 1.00 28.46 259 CYS A CA 1
ATOM 1996 C C . CYS A 1 267 ? 6.604 -30.354 28.372 1.00 28.31 259 CYS A C 1
ATOM 1997 O O . CYS A 1 267 ? 6.373 -29.170 28.128 1.00 26.94 259 CYS A O 1
ATOM 2000 N N . ALA A 1 268 ? 5.994 -31.020 29.343 1.00 31.95 260 ALA A N 1
ATOM 2001 C CA . ALA A 1 268 ? 5.106 -30.334 30.271 1.00 33.10 260 ALA A CA 1
ATOM 2002 C C . ALA A 1 268 ? 5.956 -29.486 31.213 1.00 29.71 260 ALA A C 1
ATOM 2003 O O . ALA A 1 268 ? 7.100 -29.843 31.499 1.00 33.46 260 ALA A O 1
ATOM 2005 N N . PRO A 1 269 ? 5.413 -28.351 31.676 1.00 28.90 261 PRO A N 1
ATOM 2006 C CA . PRO A 1 269 ? 6.161 -27.559 32.643 1.00 27.95 261 PRO A CA 1
ATOM 2007 C C . PRO A 1 269 ? 6.238 -28.278 33.988 1.00 29.34 261 PRO A C 1
ATOM 2008 O O . PRO A 1 269 ? 5.278 -28.948 34.393 1.00 30.07 261 PRO A O 1
ATOM 2012 N N . PRO A 1 270 ? 7.384 -28.165 34.669 1.00 28.59 262 PRO A N 1
ATOM 2013 C CA . PRO A 1 270 ? 7.502 -28.841 35.951 1.00 27.96 262 PRO A CA 1
ATOM 2014 C C . PRO A 1 270 ? 6.541 -28.243 36.974 1.00 30.38 262 PRO A C 1
ATOM 2015 O O . PRO A 1 270 ? 6.135 -27.086 36.841 1.00 28.71 262 PRO A O 1
ATOM 2019 N N . PRO A 1 271 ? 6.178 -29.025 37.990 1.00 29.99 263 PRO A N 1
ATOM 2020 C CA . PRO A 1 271 ? 5.322 -28.517 39.058 1.00 31.75 263 PRO A CA 1
ATOM 2021 C C . PRO A 1 271 ? 5.844 -27.211 39.668 1.00 36.51 263 PRO A C 1
ATOM 2022 O O . PRO A 1 271 ? 5.048 -26.289 39.905 1.00 41.12 263 PRO A O 1
ATOM 2026 N N . GLY B 2 5 ? 15.962 -5.476 24.240 1.00 57.38 110 GLY B N 1
ATOM 2027 C CA . GLY B 2 5 ? 17.191 -6.156 24.738 1.00 56.29 110 GLY B CA 1
ATOM 2028 C C . GLY B 2 5 ? 17.940 -6.886 23.641 1.00 53.01 110 GLY B C 1
ATOM 2029 O O . GLY B 2 5 ? 18.343 -8.030 23.811 1.00 45.35 110 GLY B O 1
ATOM 2030 N N . PHE B 2 6 ? 18.134 -6.216 22.507 1.00 52.49 111 PHE B N 1
ATOM 2031 C CA . PHE B 2 6 ? 18.842 -6.811 21.361 1.00 49.76 111 PHE B CA 1
ATOM 2032 C C . PHE B 2 6 ? 20.362 -6.551 21.352 1.00 49.65 111 PHE B C 1
ATOM 2033 O O . PHE B 2 6 ? 21.060 -7.080 20.500 1.00 48.18 111 PHE B O 1
ATOM 2041 N N . GLY B 2 7 ? 20.867 -5.750 22.290 1.00 48.96 112 GLY B N 1
ATOM 2042 C CA . GLY B 2 7 ? 22.288 -5.456 22.347 1.00 47.30 112 GLY B CA 1
ATOM 2043 C C . GLY B 2 7 ? 23.103 -6.717 22.437 1.00 43.99 112 GLY B C 1
ATOM 2044 O O . GLY B 2 7 ? 24.276 -6.726 22.088 1.00 43.38 112 GLY B O 1
ATOM 2045 N N . LEU B 2 8 ? 22.461 -7.780 22.899 1.00 40.13 113 LEU B N 1
ATOM 2046 C CA . LEU B 2 8 ? 23.076 -9.070 22.964 1.00 40.35 113 LEU B CA 1
ATOM 2047 C C . LEU B 2 8 ? 23.819 -9.433 21.689 1.00 36.56 113 LEU B C 1
ATOM 2048 O O . LEU B 2 8 ? 24.876 -10.037 21.741 1.00 38.38 113 LEU B O 1
ATOM 2053 N N . PHE B 2 9 ? 23.272 -9.060 20.542 1.00 34.22 114 PHE B N 1
ATOM 2054 C CA . PHE B 2 9 ? 23.869 -9.460 19.273 1.00 31.71 114 PHE B CA 1
ATOM 2055 C C . PHE B 2 9 ? 24.794 -8.434 18.625 1.00 35.81 114 PHE B C 1
ATOM 2056 O O . PHE B 2 9 ? 25.401 -8.721 17.604 1.00 37.18 114 PHE B O 1
ATOM 2064 N N . ASP B 2 10 ? 24.897 -7.245 19.194 1.00 38.92 115 ASP B N 1
ATOM 2065 C CA . ASP B 2 10 ? 25.766 -6.229 18.627 1.00 42.86 115 ASP B CA 1
ATOM 2066 C C . ASP B 2 10 ? 27.197 -6.405 19.106 1.00 49.06 115 ASP B C 1
ATOM 2067 O O . ASP B 2 10 ? 27.452 -6.772 20.256 1.00 55.95 115 ASP B O 1
#

Secondary structure (DSSP, 8-state):
---EEEEESTT--HHHHHHHHHHHHHHH--SS-EETTEEBPPPSTT--GGGSEEEEEEE-TTS-EEEEEEETTT--EEEEEETTEEEEPPPSSHHHHHHHTTSSTT-SEEEE-SS---HHHHHHHHTS-GGGS-BSHHHHHHHHHHHHHGGGT-S-HHHHHHHHHHHIIIIIIHHH-HHHHHHHHHHHHTT--B---HHHHHHHHHHHHHHHHHHTSBTTEEEEEEEEE-TTS-EEEEEEGGGGTTT---B---SPPP-/--GGG-

Foldseek 3Di:
DAAEQEDELAVDALVRLVVRLVVLLPLLFDPPAAAPNAAAGDDPVPDDLNSFWHKYWYAYPVGFIKIFIAGSLQLFTAWIDAAQEIEGEDDPDDVVVVSCCPPPVVRNYYYYDPHHLDQVGLCVQLVHHLQPQKEESVLQNQLRVQVNCVVVPPHDRNSPSSSSSRCRQSHRVVSFWVVSSVVHNVCRNVVHIHGQAQQSVQCVVCQQVVLCQQQVADVFFGPDWDWGADRVGDIDTDGGCVVCSNTTHYHRDDDDHDD/DPVVVD